Protein AF-A0A1C5F372-F1 (afdb_monomer_lite)

Radius of gyration: 30.91 Å; chains: 1; bounding box: 90×85×78 Å

Secondary structure (DSSP, 8-state):
----PPPPHHHHHTT------PPPP-----HHHHHTT--HHHHHHHHHHHTT--TTTT--EE---HHHHHHHTT-S-GGGHHHHHHHHHHTTSEEEEEEEETTEEEEEEEEPSSPPTT--S--SHHHHHHHTPPPTT--HHHHHHHHHHHHHHHHHHHHHHHHHHHHHHHHHHHHHHTTPPPPPPPP----SS---------------------PPP-TT--PPPTT--PPP-------------------PPPPPP---------PPPPPPPP-PPPPPPP-

Structure (mmCIF, N/CA/C/O backbone):
data_AF-A0A1C5F372-F1
#
_entry.id   AF-A0A1C5F372-F1
#
loop_
_atom_site.group_PDB
_atom_site.id
_atom_site.type_symbol
_atom_site.label_atom_id
_atom_site.label_alt_id
_atom_site.label_comp_id
_atom_site.label_asym_id
_atom_site.label_entity_id
_atom_site.label_seq_id
_atom_site.pdbx_PDB_ins_code
_atom_site.Cartn_x
_atom_site.Cartn_y
_atom_site.Cartn_z
_atom_site.occupancy
_atom_site.B_iso_or_equiv
_atom_site.auth_seq_id
_atom_site.auth_comp_id
_atom_site.auth_asym_id
_atom_site.auth_atom_id
_atom_site.pdbx_PDB_model_num
ATOM 1 N N . MET A 1 1 ? 56.845 -11.542 -22.141 1.00 54.66 1 MET A N 1
ATOM 2 C CA . MET A 1 1 ? 55.897 -10.973 -21.163 1.00 54.66 1 MET A CA 1
ATOM 3 C C . MET A 1 1 ? 54.701 -11.909 -21.104 1.00 54.66 1 MET A C 1
ATOM 5 O O . MET A 1 1 ? 53.972 -11.969 -22.082 1.00 54.66 1 MET A O 1
ATOM 9 N N . SER A 1 2 ? 54.578 -12.723 -20.049 1.00 54.12 2 SER A N 1
ATOM 10 C CA . SER A 1 2 ? 53.466 -13.677 -19.910 1.00 54.12 2 SER A CA 1
ATOM 11 C C . SER A 1 2 ? 52.203 -12.941 -19.494 1.00 54.12 2 SER A C 1
ATOM 13 O O . SER A 1 2 ? 52.125 -12.406 -18.392 1.00 54.12 2 SER A O 1
ATOM 15 N N . THR A 1 3 ? 51.220 -12.920 -20.382 1.00 60.75 3 THR A N 1
ATOM 16 C CA . THR A 1 3 ? 49.849 -12.530 -20.072 1.00 60.75 3 THR A CA 1
ATOM 17 C C . THR A 1 3 ? 49.226 -13.633 -19.222 1.00 60.75 3 THR A C 1
ATOM 19 O O . THR A 1 3 ? 48.943 -14.718 -19.727 1.00 60.75 3 THR A O 1
ATOM 22 N N . HIS A 1 4 ? 49.066 -13.375 -17.924 1.00 67.56 4 HIS A N 1
ATOM 23 C CA . HIS A 1 4 ? 48.273 -14.209 -17.025 1.00 67.56 4 HIS A CA 1
ATOM 24 C C . HIS A 1 4 ? 46.836 -14.211 -17.554 1.00 67.56 4 HIS A C 1
ATOM 26 O O . HIS A 1 4 ? 46.135 -13.203 -17.471 1.00 67.56 4 HIS A O 1
ATOM 32 N N . VAL A 1 5 ? 46.428 -15.315 -18.175 1.00 63.97 5 VAL A N 1
ATOM 33 C CA . VAL A 1 5 ? 45.023 -15.557 -18.505 1.00 63.97 5 VAL A CA 1
ATOM 34 C C . VAL A 1 5 ? 44.281 -15.631 -17.165 1.00 63.97 5 VAL A C 1
ATOM 36 O O . VAL A 1 5 ? 44.802 -16.271 -16.248 1.00 63.97 5 VAL A O 1
ATOM 39 N N . PRO A 1 6 ? 43.153 -14.925 -16.983 1.00 59.59 6 PRO A N 1
ATOM 40 C CA . PRO A 1 6 ? 42.402 -14.998 -15.739 1.00 59.59 6 PRO A CA 1
ATOM 41 C C . PRO A 1 6 ? 41.939 -16.436 -15.523 1.00 59.59 6 PRO A C 1
ATOM 43 O O . PRO A 1 6 ? 41.443 -17.065 -16.460 1.00 59.59 6 PRO A O 1
ATOM 46 N N . ASP A 1 7 ? 42.137 -16.934 -14.305 1.00 66.69 7 ASP A N 1
ATOM 47 C CA . ASP A 1 7 ? 41.670 -18.243 -13.870 1.00 66.69 7 ASP A CA 1
ATOM 48 C C . ASP A 1 7 ? 40.187 -18.423 -14.216 1.00 66.69 7 ASP A C 1
ATOM 50 O O . ASP A 1 7 ? 39.378 -17.502 -14.070 1.00 66.69 7 ASP A O 1
ATOM 54 N N . ASP A 1 8 ? 39.858 -19.613 -14.712 1.00 70.62 8 ASP A N 1
ATOM 55 C CA . ASP A 1 8 ? 38.502 -20.038 -15.037 1.00 70.62 8 ASP A CA 1
ATOM 56 C C . ASP A 1 8 ? 37.552 -19.679 -13.873 1.00 70.62 8 ASP A C 1
ATOM 58 O O . ASP A 1 8 ? 37.774 -20.132 -12.743 1.00 70.62 8 ASP A O 1
ATOM 62 N N . PRO A 1 9 ? 36.507 -18.858 -14.104 1.00 68.88 9 PRO A N 1
ATOM 63 C CA . PRO A 1 9 ? 35.620 -18.380 -13.045 1.00 68.88 9 PRO A CA 1
ATOM 64 C C . PRO A 1 9 ? 34.929 -19.523 -12.291 1.00 68.88 9 PRO A C 1
ATOM 66 O O . PRO A 1 9 ? 34.540 -19.348 -11.138 1.00 68.88 9 PRO A O 1
ATOM 69 N N . THR A 1 10 ? 34.835 -20.714 -12.890 1.00 68.94 10 THR A N 1
ATOM 70 C CA . THR A 1 10 ? 34.271 -21.895 -12.226 1.00 68.94 10 THR A CA 1
ATOM 71 C C . THR A 1 10 ? 35.159 -22.435 -11.097 1.00 68.94 10 THR A C 1
ATOM 73 O O . THR A 1 10 ? 34.649 -22.989 -10.125 1.00 68.94 10 THR A O 1
ATOM 76 N N . VAL A 1 11 ? 36.478 -22.212 -11.144 1.00 70.00 11 VAL A N 1
ATOM 77 C CA . VAL A 1 11 ? 37.415 -22.621 -10.080 1.00 70.00 11 VAL A CA 1
ATOM 78 C C . VAL A 1 11 ? 37.234 -21.760 -8.822 1.00 70.00 11 VAL A C 1
ATOM 80 O O . VAL A 1 11 ? 37.332 -22.259 -7.698 1.00 70.00 11 VAL A O 1
ATOM 83 N N . LEU A 1 12 ? 36.890 -20.479 -8.990 1.00 63.84 12 LEU A N 1
ATOM 84 C CA . LEU A 1 12 ? 36.577 -19.566 -7.885 1.00 63.84 12 LEU A CA 1
ATOM 85 C C . LEU A 1 12 ? 35.290 -19.968 -7.150 1.00 63.84 12 LEU A C 1
ATOM 87 O O . LEU A 1 12 ? 35.255 -19.922 -5.918 1.00 63.84 12 LEU A O 1
ATOM 91 N N . ASP A 1 13 ? 34.278 -20.445 -7.877 1.00 67.44 13 ASP A N 1
ATOM 92 C CA . ASP A 1 13 ? 32.999 -20.872 -7.295 1.00 67.44 13 ASP A CA 1
ATOM 93 C C . ASP A 1 13 ? 33.138 -22.104 -6.387 1.00 67.44 13 ASP A C 1
ATOM 95 O O . ASP A 1 13 ? 32.447 -22.212 -5.373 1.00 67.44 13 ASP A O 1
ATOM 99 N N . HIS A 1 14 ? 34.084 -23.003 -6.675 1.00 65.19 14 HIS A N 1
ATOM 100 C CA . HIS A 1 14 ? 34.384 -24.152 -5.812 1.00 65.19 14 HIS A CA 1
ATOM 101 C C . HIS A 1 14 ? 35.086 -23.773 -4.500 1.00 65.19 14 HIS A C 1
ATOM 103 O O . HIS A 1 14 ? 35.102 -24.573 -3.563 1.00 65.19 14 HIS A O 1
ATOM 109 N N . THR A 1 15 ? 35.633 -22.558 -4.417 1.00 66.38 15 THR A N 1
ATOM 110 C CA . THR A 1 15 ? 36.382 -22.059 -3.252 1.00 66.38 15 THR A CA 1
ATOM 111 C C . THR A 1 15 ? 35.556 -21.093 -2.389 1.00 66.38 15 THR A C 1
ATOM 113 O O . THR A 1 15 ? 35.986 -20.694 -1.306 1.00 66.38 15 THR A O 1
ATOM 116 N N . LEU A 1 16 ? 34.356 -20.710 -2.838 1.00 70.12 16 LEU A N 1
ATOM 117 C CA . LEU A 1 16 ? 33.465 -19.813 -2.106 1.00 70.12 16 LEU A CA 1
ATOM 118 C C . LEU A 1 16 ? 32.720 -20.564 -0.992 1.00 70.12 16 LEU A C 1
ATOM 120 O O . LEU A 1 16 ? 31.655 -21.148 -1.190 1.00 70.12 16 LEU A O 1
ATOM 124 N N . GLU A 1 17 ? 33.255 -20.496 0.227 1.00 70.94 17 GLU A N 1
ATOM 125 C CA . GLU A 1 17 ? 32.527 -20.897 1.433 1.00 70.94 17 GLU A CA 1
ATOM 126 C C . GLU A 1 17 ? 31.377 -19.914 1.718 1.00 70.94 17 GLU A C 1
ATOM 128 O O . GLU A 1 17 ? 31.546 -18.854 2.327 1.00 70.94 17 GLU A O 1
ATOM 133 N N . ILE A 1 18 ? 30.163 -20.265 1.288 1.00 77.50 18 ILE A N 1
ATOM 134 C CA . ILE A 1 18 ? 28.954 -19.495 1.601 1.00 77.50 18 ILE A CA 1
ATOM 135 C C . ILE A 1 18 ? 28.563 -19.766 3.058 1.00 77.50 18 ILE A C 1
ATOM 137 O O . ILE A 1 18 ? 27.873 -20.736 3.380 1.00 77.50 18 ILE A O 1
ATOM 141 N N . SER A 1 19 ? 28.980 -18.882 3.961 1.00 71.56 19 SER A N 1
ATOM 142 C CA . SER A 1 19 ? 28.501 -18.909 5.342 1.00 71.56 19 SER A CA 1
ATOM 143 C C . SER A 1 19 ? 27.068 -18.370 5.419 1.00 71.56 19 SER A C 1
ATOM 145 O O . SER A 1 19 ? 26.763 -17.240 5.035 1.00 71.56 19 SER A O 1
ATOM 147 N N . LEU A 1 20 ? 26.146 -19.194 5.925 1.00 71.38 20 LEU A N 1
ATOM 148 C CA . LEU A 1 20 ? 24.782 -18.750 6.191 1.00 71.38 20 LEU A CA 1
ATOM 149 C C . LEU A 1 20 ? 24.798 -17.763 7.364 1.00 71.38 20 LEU A C 1
ATOM 151 O O . LEU A 1 20 ? 25.033 -18.139 8.512 1.00 71.38 20 LEU A O 1
ATOM 155 N N . GLY A 1 21 ? 24.526 -16.492 7.071 1.00 84.31 21 GLY A N 1
ATOM 156 C CA . GLY A 1 21 ? 24.349 -15.460 8.088 1.00 84.31 21 GLY A CA 1
ATOM 157 C C . GLY A 1 21 ? 23.170 -15.736 9.034 1.00 84.31 21 GLY A C 1
ATOM 158 O O . GLY A 1 21 ? 22.386 -16.675 8.865 1.00 84.31 21 GLY A O 1
ATOM 159 N N . ARG A 1 22 ? 23.009 -14.874 10.047 1.00 85.25 22 ARG A N 1
ATOM 160 C CA . ARG A 1 22 ? 21.864 -14.936 10.972 1.00 85.25 22 ARG A CA 1
ATOM 161 C C . ARG A 1 22 ? 20.558 -14.781 10.188 1.00 85.25 22 ARG A C 1
ATOM 163 O O . ARG A 1 22 ? 20.396 -13.812 9.452 1.00 85.25 22 ARG A O 1
ATOM 170 N N . ARG A 1 23 ? 19.611 -15.702 10.384 1.00 78.44 23 ARG A N 1
ATOM 171 C CA . ARG A 1 23 ? 18.277 -15.631 9.770 1.00 78.44 23 ARG A CA 1
ATOM 172 C C . ARG A 1 23 ? 17.289 -14.973 10.727 1.00 78.44 23 ARG A C 1
ATOM 174 O O . ARG A 1 23 ? 17.135 -15.418 11.862 1.00 78.44 23 ARG A O 1
ATOM 181 N N . ALA A 1 24 ? 16.628 -13.917 10.266 1.00 80.88 24 ALA A N 1
ATOM 182 C CA . ALA A 1 24 ? 15.481 -13.351 10.961 1.00 80.88 24 ALA A CA 1
ATOM 183 C C . ALA A 1 24 ? 14.230 -14.209 10.689 1.00 80.88 24 ALA A C 1
ATOM 185 O O . ALA A 1 24 ? 14.143 -14.837 9.629 1.00 80.88 24 ALA A O 1
ATOM 186 N N . PRO A 1 25 ? 13.247 -14.227 11.605 1.00 86.38 25 PRO A N 1
ATOM 187 C CA . PRO A 1 25 ? 11.895 -14.644 11.258 1.00 86.38 25 PRO A CA 1
ATOM 188 C C . PRO A 1 25 ? 11.427 -13.856 10.030 1.00 86.38 25 PRO A C 1
ATOM 190 O O . PRO A 1 25 ? 11.628 -12.642 9.968 1.00 86.38 25 PRO A O 1
ATOM 193 N N . PHE A 1 26 ? 10.836 -14.539 9.053 1.00 88.06 26 PHE A N 1
ATOM 194 C CA . PHE A 1 26 ? 10.333 -13.899 7.842 1.00 88.06 26 PHE A CA 1
ATOM 195 C C . PHE A 1 26 ? 8.809 -13.806 7.881 1.00 88.06 26 PHE A C 1
ATOM 197 O O . PHE A 1 26 ? 8.126 -14.599 8.528 1.00 88.06 26 PHE A O 1
ATOM 204 N N . THR A 1 27 ? 8.281 -12.829 7.159 1.00 91.00 27 THR A N 1
ATOM 205 C CA . THR A 1 27 ? 6.850 -12.652 6.930 1.00 91.00 27 THR A CA 1
ATOM 206 C C . THR A 1 27 ? 6.650 -12.590 5.428 1.00 91.00 27 THR A C 1
ATOM 208 O O . THR A 1 27 ? 7.373 -11.864 4.749 1.00 91.00 27 THR A O 1
ATOM 211 N N . GLN A 1 28 ? 5.698 -13.359 4.907 1.00 92.88 28 GLN A N 1
ATOM 212 C CA . GLN A 1 28 ? 5.326 -13.272 3.499 1.00 92.88 28 GLN A CA 1
ATOM 213 C C . GLN A 1 28 ? 4.508 -12.000 3.272 1.00 92.88 28 GLN A C 1
ATOM 215 O O . GLN A 1 28 ? 3.574 -11.709 4.018 1.00 92.88 28 GLN A O 1
ATOM 220 N N . VAL A 1 29 ? 4.891 -11.228 2.259 1.00 95.44 29 VAL A N 1
ATOM 221 C CA . VAL A 1 29 ? 4.290 -9.939 1.911 1.00 95.44 29 VAL A CA 1
ATOM 222 C C . VAL A 1 29 ? 4.052 -9.954 0.405 1.00 95.44 29 VAL A C 1
ATOM 224 O O . VAL A 1 29 ? 4.928 -10.375 -0.344 1.00 95.44 29 VAL A O 1
ATOM 227 N N . GLY A 1 30 ? 2.873 -9.526 -0.047 1.00 95.19 30 GLY A N 1
ATOM 228 C CA . GLY A 1 30 ? 2.584 -9.446 -1.477 1.00 95.19 30 GLY A CA 1
ATOM 229 C C . GLY A 1 30 ? 3.363 -8.315 -2.154 1.00 95.19 30 GLY A C 1
ATOM 230 O O . GLY A 1 30 ? 3.130 -7.144 -1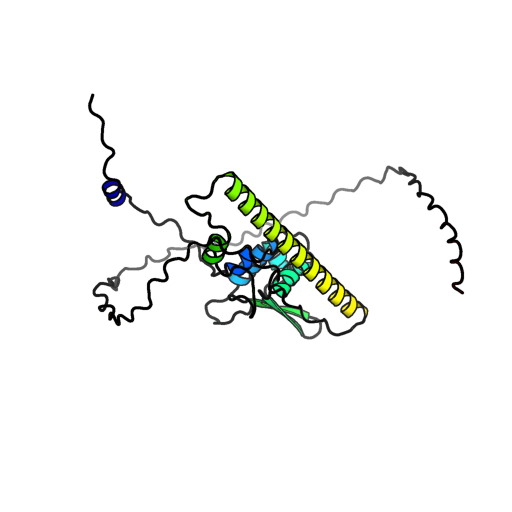.845 1.00 95.19 30 GLY A O 1
ATOM 231 N N . ASP A 1 31 ? 4.227 -8.652 -3.119 1.00 97.31 31 ASP A N 1
ATOM 232 C CA . ASP A 1 31 ? 4.977 -7.690 -3.950 1.00 97.31 31 ASP A CA 1
ATOM 233 C C . ASP A 1 31 ? 4.062 -6.626 -4.570 1.00 97.31 31 ASP A C 1
ATOM 235 O O . ASP A 1 31 ? 4.403 -5.448 -4.632 1.00 97.31 31 ASP A O 1
ATOM 239 N N . TRP A 1 32 ? 2.854 -7.015 -4.980 1.00 97.69 32 TRP A N 1
ATOM 240 C CA . TRP A 1 32 ? 1.879 -6.109 -5.585 1.00 97.69 32 TRP A CA 1
ATOM 241 C C . TRP A 1 32 ? 1.552 -4.887 -4.706 1.00 97.69 32 TRP A C 1
ATOM 243 O O . TRP A 1 32 ? 1.312 -3.801 -5.231 1.00 97.69 32 TRP A O 1
ATOM 253 N N . VAL A 1 33 ? 1.596 -5.010 -3.371 1.00 97.81 33 VAL A N 1
ATOM 254 C CA . VAL A 1 33 ? 1.376 -3.870 -2.464 1.00 97.81 33 VAL A CA 1
ATOM 255 C C . VAL A 1 33 ? 2.549 -2.897 -2.527 1.00 97.81 33 VAL A C 1
ATOM 257 O O . VAL A 1 33 ? 2.333 -1.683 -2.580 1.00 97.81 33 VAL A O 1
ATOM 260 N N . LEU A 1 34 ? 3.784 -3.407 -2.585 1.00 97.12 34 LEU A N 1
ATOM 261 C CA . LEU A 1 34 ? 4.985 -2.591 -2.778 1.00 97.12 34 LEU A CA 1
ATOM 262 C C . LEU A 1 34 ? 4.909 -1.783 -4.084 1.00 97.12 34 LEU A C 1
ATOM 264 O O . LEU A 1 34 ? 5.292 -0.611 -4.098 1.00 97.12 34 LEU A O 1
ATOM 268 N N . LEU A 1 35 ? 4.378 -2.399 -5.142 1.00 96.62 35 LEU A N 1
ATOM 269 C CA . LEU A 1 35 ? 4.327 -1.849 -6.499 1.00 96.62 35 LEU A CA 1
ATOM 270 C C . LEU A 1 35 ? 3.042 -1.059 -6.816 1.00 96.62 35 LEU A C 1
ATOM 272 O O . LEU A 1 35 ? 2.942 -0.426 -7.863 1.00 96.62 35 LEU A O 1
ATOM 276 N N . SER A 1 36 ? 2.070 -1.042 -5.901 1.00 96.44 36 SER A N 1
ATOM 277 C CA . SER A 1 36 ? 0.747 -0.418 -6.082 1.00 96.44 36 SER A CA 1
ATOM 278 C C . SER A 1 36 ? 0.737 1.109 -6.210 1.00 96.44 36 SER A C 1
ATOM 280 O O . SER A 1 36 ? -0.299 1.692 -6.530 1.00 96.44 36 SER A O 1
ATOM 282 N N . GLY A 1 37 ? 1.855 1.771 -5.904 1.00 96.12 37 GLY A N 1
ATOM 283 C CA . GLY A 1 37 ? 1.921 3.227 -5.777 1.00 96.12 37 GLY A CA 1
ATOM 284 C C . GLY A 1 37 ? 1.463 3.764 -4.414 1.00 96.12 37 GLY A C 1
ATOM 285 O O . GLY A 1 37 ? 1.392 4.978 -4.248 1.00 96.12 37 GLY A O 1
ATOM 286 N N . ALA A 1 38 ? 1.176 2.899 -3.435 1.00 97.75 38 ALA A N 1
ATOM 287 C CA . ALA A 1 38 ? 0.861 3.317 -2.071 1.00 97.75 38 ALA A CA 1
ATOM 288 C C . ALA A 1 38 ? 2.029 4.052 -1.379 1.00 97.75 38 ALA A C 1
ATOM 290 O O . ALA A 1 38 ? 3.212 3.830 -1.675 1.00 97.75 38 ALA A O 1
ATOM 291 N N . ASP A 1 39 ? 1.702 4.897 -0.400 1.00 98.06 39 ASP A N 1
ATOM 292 C CA . ASP A 1 39 ? 2.691 5.656 0.368 1.00 98.06 39 ASP A CA 1
ATOM 293 C C . ASP A 1 39 ? 3.647 4.701 1.098 1.00 98.06 39 ASP A C 1
ATOM 295 O O . ASP A 1 39 ? 3.304 3.558 1.416 1.00 98.06 39 ASP A O 1
ATOM 299 N N . SER A 1 40 ? 4.867 5.161 1.385 1.00 97.88 40 SER A N 1
ATOM 300 C CA . SER A 1 40 ? 5.854 4.371 2.139 1.00 97.88 40 SER A CA 1
ATOM 301 C C . SER A 1 40 ? 5.291 3.886 3.475 1.00 97.88 40 SER A C 1
ATOM 303 O O . SER A 1 40 ? 5.399 2.710 3.802 1.00 97.88 40 SER A O 1
ATOM 305 N N . ASP A 1 41 ? 4.614 4.766 4.210 1.00 98.38 41 ASP A N 1
ATOM 306 C CA . ASP A 1 41 ? 4.050 4.444 5.522 1.00 98.38 41 ASP A CA 1
ATOM 307 C C . ASP A 1 41 ? 2.876 3.461 5.426 1.00 98.38 41 ASP A C 1
ATOM 309 O O . ASP A 1 41 ? 2.696 2.635 6.319 1.00 98.38 41 ASP A O 1
ATOM 313 N N . ALA A 1 42 ? 2.095 3.499 4.340 1.00 98.44 42 ALA A N 1
ATOM 314 C CA . ALA A 1 42 ? 1.044 2.513 4.098 1.00 98.44 42 ALA A CA 1
ATOM 315 C C . ALA A 1 42 ? 1.631 1.131 3.783 1.00 98.44 42 ALA A C 1
ATOM 317 O O . ALA A 1 42 ? 1.149 0.130 4.310 1.00 98.44 42 ALA A O 1
ATOM 318 N N . ARG A 1 43 ? 2.718 1.066 3.007 1.00 98.25 43 ARG A N 1
ATOM 319 C CA . ARG A 1 43 ? 3.458 -0.182 2.754 1.00 98.25 43 ARG A CA 1
ATOM 320 C C . ARG A 1 43 ? 4.063 -0.751 4.039 1.00 98.25 43 ARG A C 1
ATOM 322 O O . ARG A 1 43 ? 3.886 -1.933 4.328 1.00 98.25 43 ARG A O 1
ATOM 329 N N . THR A 1 44 ? 4.685 0.094 4.862 1.00 98.12 44 THR A N 1
ATOM 330 C CA . THR A 1 44 ? 5.185 -0.293 6.191 1.00 98.12 44 THR A CA 1
ATOM 331 C C . THR A 1 44 ? 4.054 -0.782 7.092 1.00 98.12 44 THR A C 1
ATOM 333 O O . THR A 1 44 ? 4.215 -1.769 7.806 1.00 98.12 44 THR A O 1
ATOM 336 N N . LEU A 1 45 ? 2.883 -0.140 7.041 1.00 98.44 45 LEU A N 1
ATOM 337 C CA . LEU A 1 45 ? 1.709 -0.574 7.791 1.00 98.44 45 LEU A CA 1
ATOM 338 C C . LEU A 1 45 ? 1.214 -1.951 7.334 1.00 98.44 45 LEU A C 1
ATOM 340 O O . LEU A 1 45 ? 0.896 -2.783 8.179 1.00 98.44 45 LEU A O 1
ATOM 344 N N . TYR A 1 46 ? 1.167 -2.213 6.027 1.00 98.50 46 TYR A N 1
ATOM 345 C CA . TYR A 1 46 ? 0.801 -3.526 5.493 1.00 98.50 46 TYR A CA 1
ATOM 346 C C . TYR A 1 46 ? 1.771 -4.617 5.954 1.00 98.50 46 TYR A C 1
ATOM 348 O O . TYR A 1 46 ? 1.336 -5.674 6.414 1.00 98.50 46 TYR A O 1
ATOM 356 N N . TRP A 1 47 ? 3.078 -4.342 5.927 1.00 97.94 47 TRP A N 1
ATOM 357 C CA . TRP A 1 47 ? 4.072 -5.264 6.475 1.00 97.94 47 TRP A CA 1
ATOM 358 C C . TRP A 1 47 ? 3.872 -5.481 7.980 1.00 97.94 47 TRP A C 1
ATOM 360 O O . TRP A 1 47 ? 3.852 -6.621 8.439 1.00 97.94 47 TRP A O 1
ATOM 370 N N . ALA A 1 48 ? 3.627 -4.412 8.744 1.00 97.62 48 ALA A N 1
ATOM 371 C CA . ALA A 1 48 ? 3.341 -4.511 10.170 1.00 97.62 48 ALA A CA 1
ATOM 372 C C . ALA A 1 48 ? 2.109 -5.382 10.449 1.00 97.62 48 ALA A C 1
ATOM 374 O O . ALA A 1 48 ? 2.154 -6.215 11.348 1.00 97.62 48 ALA A O 1
ATOM 375 N N . LEU A 1 49 ? 1.025 -5.230 9.682 1.00 98.00 49 LEU A N 1
ATOM 376 C CA . LEU A 1 49 ? -0.168 -6.075 9.796 1.00 98.00 49 LEU A CA 1
ATOM 377 C C . LEU A 1 49 ? 0.138 -7.532 9.434 1.00 98.00 49 LEU A C 1
ATOM 379 O O . LEU A 1 49 ? -0.253 -8.430 10.174 1.00 98.00 49 LEU A O 1
ATOM 383 N N . SER A 1 50 ? 0.902 -7.757 8.364 1.00 97.44 50 SER A N 1
ATOM 384 C CA . SER A 1 50 ? 1.322 -9.095 7.929 1.00 97.44 50 SER A CA 1
ATOM 385 C C . SER A 1 50 ? 2.169 -9.795 8.997 1.00 97.44 50 SER A C 1
ATOM 387 O O . SER A 1 50 ? 2.013 -10.987 9.232 1.00 97.44 50 SER A O 1
ATOM 389 N N . ALA A 1 51 ? 3.015 -9.053 9.717 1.00 95.94 51 ALA A N 1
ATOM 390 C CA . ALA A 1 51 ? 3.824 -9.589 10.812 1.00 95.94 51 ALA A CA 1
ATOM 391 C C . ALA A 1 51 ? 2.994 -9.992 12.048 1.00 95.94 51 ALA A C 1
ATOM 393 O O . ALA A 1 51 ? 3.491 -10.715 12.907 1.00 95.94 51 ALA A O 1
ATOM 394 N N . HIS A 1 52 ? 1.741 -9.530 12.153 1.00 96.12 52 HIS A N 1
ATOM 395 C CA . HIS A 1 52 ? 0.800 -9.962 13.192 1.00 96.12 52 HIS A CA 1
ATOM 396 C C . HIS A 1 52 ? -0.042 -11.174 12.770 1.00 96.12 52 HIS A C 1
ATOM 398 O O . HIS A 1 52 ? -0.823 -11.660 13.591 1.00 96.12 52 HIS A O 1
ATOM 404 N N . LEU A 1 53 ? 0.081 -11.654 11.526 1.00 95.81 53 LEU A N 1
ATOM 405 C CA . LEU A 1 53 ? -0.617 -12.858 11.086 1.00 95.81 53 LEU A CA 1
ATOM 406 C C . LEU A 1 53 ? -0.122 -14.053 11.894 1.00 95.81 53 LEU A C 1
ATOM 408 O O . LEU A 1 53 ? 1.078 -14.317 11.996 1.00 95.81 53 LEU A O 1
ATOM 412 N N . ASN A 1 54 ? -1.067 -14.764 12.500 1.00 89.31 54 ASN A N 1
ATOM 413 C CA . ASN A 1 54 ? -0.743 -15.921 13.305 1.00 89.31 54 ASN A CA 1
ATOM 414 C C . ASN A 1 54 ? -0.671 -17.161 12.412 1.00 89.31 54 ASN A C 1
ATOM 416 O O . ASN A 1 54 ? -1.704 -17.692 12.012 1.00 89.31 54 ASN A O 1
ATOM 420 N N . ALA A 1 55 ? 0.544 -17.656 12.175 1.00 84.19 55 ALA A N 1
ATOM 421 C CA . ALA A 1 55 ? 0.779 -18.856 11.376 1.00 84.19 55 ALA A CA 1
ATOM 422 C C . ALA A 1 55 ? 0.036 -20.104 11.896 1.00 84.19 55 ALA A C 1
ATOM 424 O O . ALA A 1 55 ? -0.182 -21.030 11.125 1.00 84.19 55 ALA A O 1
ATOM 425 N N . SER A 1 56 ? -0.366 -20.148 13.176 1.00 87.94 56 SER A N 1
ATOM 426 C CA . SER A 1 56 ? -1.117 -21.286 13.724 1.00 87.94 56 SER A CA 1
ATOM 427 C C . SER A 1 56 ? -2.633 -21.205 13.545 1.00 87.94 56 SER A C 1
ATOM 429 O O . SER A 1 56 ? -3.305 -22.211 13.758 1.00 87.94 56 SER A O 1
ATOM 431 N N . ARG A 1 57 ? -3.188 -20.032 13.210 1.00 86.88 57 ARG A N 1
ATOM 432 C CA . ARG A 1 57 ? -4.645 -19.819 13.171 1.00 86.88 57 ARG A CA 1
ATOM 433 C C . ARG A 1 57 ? -5.265 -20.029 11.788 1.00 86.88 57 ARG A C 1
ATOM 435 O O . ARG A 1 57 ? -6.482 -20.116 11.703 1.00 86.88 57 ARG A O 1
ATOM 442 N N . ASP A 1 58 ? -4.441 -20.129 10.747 1.00 90.94 58 ASP A N 1
ATOM 443 C CA . ASP A 1 58 ? -4.869 -20.281 9.347 1.00 90.94 58 ASP A CA 1
ATOM 444 C C . ASP A 1 58 ? -5.933 -19.252 8.909 1.00 90.94 58 ASP A C 1
ATOM 446 O O . ASP A 1 58 ? -6.796 -19.511 8.075 1.00 90.94 58 ASP A O 1
ATOM 450 N N . ASP A 1 59 ? -5.893 -18.055 9.502 1.00 94.75 59 ASP A N 1
ATOM 451 C CA . ASP A 1 59 ? -6.735 -16.934 9.114 1.00 94.75 59 ASP A CA 1
ATOM 452 C C . ASP A 1 59 ? -5.900 -15.690 8.809 1.00 94.75 59 ASP A C 1
ATOM 454 O O . ASP A 1 59 ? -4.763 -15.516 9.254 1.00 94.75 59 ASP A O 1
ATOM 458 N N . ASN A 1 60 ? -6.503 -14.799 8.026 1.00 96.12 60 ASN A N 1
ATOM 459 C CA . ASN A 1 60 ? -5.888 -13.543 7.611 1.00 96.12 60 ASN A CA 1
ATOM 460 C C . ASN A 1 60 ? -6.333 -12.350 8.469 1.00 96.12 60 ASN A C 1
ATOM 462 O O . ASN A 1 60 ? -6.161 -11.195 8.081 1.00 96.12 60 ASN A O 1
ATOM 466 N N . GLU A 1 61 ? -6.953 -12.607 9.621 1.00 96.75 61 GLU A N 1
ATOM 467 C CA . GLU A 1 61 ? -7.502 -11.563 10.480 1.00 96.75 61 GLU A CA 1
ATOM 468 C C . GLU A 1 61 ? -6.456 -11.084 11.494 1.00 96.75 61 GLU A C 1
ATOM 470 O O . GLU A 1 61 ? -5.753 -11.882 12.095 1.00 96.75 61 GLU A O 1
ATOM 475 N N . V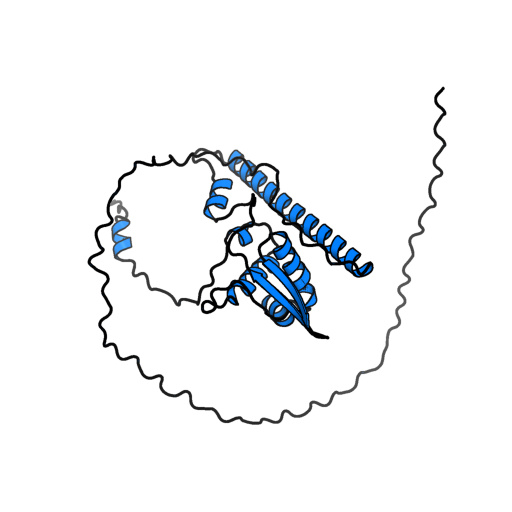AL A 1 62 ? -6.365 -9.787 11.767 1.00 97.31 62 VAL A N 1
ATOM 476 C CA . VAL A 1 62 ? -5.521 -9.227 12.836 1.00 97.31 62 VAL A CA 1
ATOM 477 C C . VAL A 1 62 ? -6.233 -8.060 13.520 1.00 97.31 62 VAL A C 1
ATOM 479 O O . VAL A 1 62 ? -7.059 -7.376 12.920 1.00 97.31 62 VAL A O 1
ATOM 482 N N . TRP A 1 63 ? -5.928 -7.788 14.790 1.00 96.81 63 TRP A N 1
ATOM 483 C CA . TRP A 1 63 ? -6.532 -6.673 15.548 1.00 96.81 63 TRP A CA 1
ATOM 484 C C . TRP A 1 63 ? -5.535 -5.864 16.397 1.00 96.81 63 TRP A C 1
ATOM 486 O O . TRP A 1 63 ? -5.813 -5.563 17.565 1.00 96.81 63 TRP A O 1
ATOM 496 N N . PRO A 1 64 ? -4.363 -5.462 15.870 1.00 96.81 64 PRO A N 1
ATOM 497 C CA . PRO A 1 64 ? -3.501 -4.540 16.595 1.00 96.81 64 PRO A CA 1
ATOM 498 C C . PRO A 1 64 ? -4.223 -3.207 16.853 1.00 96.81 64 PRO A C 1
ATOM 500 O O . PRO A 1 64 ? -4.902 -2.647 15.988 1.00 96.81 64 PRO A O 1
ATOM 503 N N . GLY A 1 65 ? -4.068 -2.672 18.065 1.00 95.81 65 GLY A N 1
ATOM 504 C CA . GLY A 1 65 ? -4.623 -1.366 18.421 1.00 95.81 65 GLY A CA 1
ATOM 505 C C . GLY A 1 65 ? -3.964 -0.227 17.633 1.00 95.81 65 GLY A C 1
ATOM 506 O O . GLY A 1 65 ? -2.774 -0.287 17.323 1.00 95.81 65 GLY A O 1
ATOM 507 N N . LEU A 1 66 ? -4.707 0.856 17.369 1.00 96.69 66 LEU A N 1
ATOM 508 C CA . LEU A 1 66 ? -4.194 2.021 16.624 1.00 96.69 66 LEU A CA 1
ATOM 509 C C . LEU A 1 66 ? -2.939 2.635 17.261 1.00 96.69 66 LEU A C 1
ATOM 511 O O . LEU A 1 66 ? -2.048 3.081 16.547 1.00 96.69 66 LEU A O 1
ATOM 515 N N . LEU A 1 67 ? -2.838 2.620 18.594 1.00 97.06 67 LEU A N 1
ATOM 516 C CA . LEU A 1 67 ? -1.649 3.094 19.306 1.00 97.06 67 LEU A CA 1
ATOM 517 C C . LEU A 1 67 ? -0.410 2.237 19.005 1.00 97.06 67 LEU A C 1
ATOM 519 O O . LEU A 1 67 ? 0.682 2.777 18.851 1.00 97.06 67 LEU A O 1
ATOM 523 N N . THR A 1 68 ? -0.572 0.916 18.907 1.00 97.88 68 THR A N 1
ATOM 524 C CA . THR A 1 68 ? 0.514 -0.003 18.539 1.00 97.88 68 THR A CA 1
ATOM 525 C C . THR A 1 68 ? 0.962 0.255 17.107 1.00 97.88 68 THR A C 1
ATOM 527 O O . THR A 1 68 ? 2.153 0.432 16.868 1.00 97.88 68 THR A O 1
ATOM 530 N N . LEU A 1 69 ? 0.012 0.370 16.177 1.00 98.19 69 LEU A N 1
ATOM 531 C CA . LEU A 1 69 ? 0.305 0.673 14.775 1.00 98.19 69 LEU A CA 1
ATOM 532 C C . LEU A 1 69 ? 1.018 2.024 14.619 1.00 98.19 69 LEU A C 1
ATOM 534 O O . LEU A 1 69 ? 2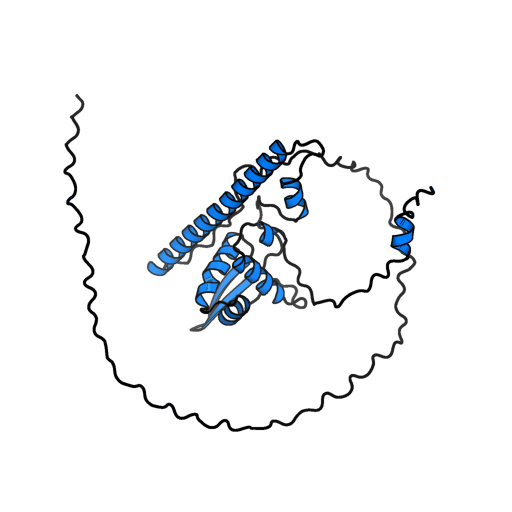.006 2.122 13.901 1.00 98.19 69 LEU A O 1
ATOM 538 N N . ALA A 1 70 ? 0.579 3.050 15.350 1.00 98.31 70 ALA A N 1
ATOM 539 C CA . ALA A 1 70 ? 1.215 4.364 15.335 1.00 98.31 70 ALA A CA 1
ATOM 540 C C . ALA A 1 70 ? 2.666 4.317 15.825 1.00 98.31 70 ALA A C 1
ATOM 542 O O . ALA A 1 70 ? 3.526 4.959 15.231 1.00 98.31 70 ALA A O 1
ATOM 543 N N . ARG A 1 71 ? 2.947 3.532 16.874 1.00 98.31 71 ARG A N 1
ATOM 544 C CA . ARG A 1 71 ? 4.309 3.337 17.392 1.00 98.31 71 ARG A CA 1
ATOM 545 C C . ARG A 1 71 ? 5.209 2.625 16.389 1.00 98.31 71 ARG A C 1
ATOM 547 O O . ARG A 1 71 ? 6.344 3.051 16.228 1.00 98.31 71 ARG A O 1
ATOM 554 N N . ILE A 1 72 ? 4.703 1.593 15.709 1.00 97.62 72 ILE A N 1
ATOM 555 C CA . ILE A 1 72 ? 5.453 0.883 14.659 1.00 97.62 72 ILE A CA 1
ATOM 556 C C . ILE A 1 72 ? 5.812 1.840 13.515 1.00 97.62 72 ILE A C 1
ATOM 558 O O . ILE A 1 72 ? 6.938 1.822 13.034 1.00 97.62 72 ILE A O 1
ATOM 562 N N . LEU A 1 73 ? 4.884 2.721 13.133 1.00 97.62 73 LEU A N 1
ATOM 563 C CA . LEU A 1 73 ? 5.100 3.728 12.090 1.00 97.62 73 LEU A CA 1
ATOM 564 C C . LEU A 1 73 ? 5.878 4.972 12.559 1.00 97.62 73 LEU A C 1
ATOM 566 O O . LEU A 1 73 ? 6.084 5.888 11.770 1.00 97.62 73 LEU A O 1
ATOM 570 N N . GLY A 1 74 ? 6.254 5.075 13.838 1.00 98.00 74 GLY A N 1
ATOM 571 C CA . GLY A 1 74 ? 6.907 6.278 14.373 1.00 98.00 74 GLY A CA 1
ATOM 572 C C . GLY A 1 74 ? 6.022 7.536 14.382 1.00 98.00 74 GLY A C 1
ATOM 573 O O . GLY A 1 74 ? 6.524 8.659 14.435 1.00 98.00 74 GLY A O 1
ATOM 574 N N . LEU A 1 75 ? 4.695 7.386 14.342 1.00 98.00 75 LEU A N 1
ATOM 575 C CA . LEU A 1 75 ? 3.748 8.500 14.329 1.00 98.00 75 LEU A CA 1
ATOM 576 C C . LEU A 1 75 ? 3.443 8.986 15.750 1.00 98.00 75 LEU A C 1
ATOM 578 O O . LEU A 1 75 ? 3.125 8.206 16.646 1.00 98.00 75 LEU A O 1
ATOM 582 N N . LYS A 1 76 ? 3.437 10.312 15.942 1.00 97.94 76 LYS A N 1
ATOM 583 C CA . LYS A 1 76 ? 3.111 10.938 17.240 1.00 97.94 76 LYS A CA 1
ATOM 584 C C . LYS A 1 76 ? 1.656 10.722 17.674 1.00 97.94 76 LYS A C 1
ATOM 586 O O . LYS A 1 76 ? 1.373 10.687 18.866 1.00 97.94 76 LYS A O 1
ATOM 591 N N . LYS A 1 77 ? 0.735 10.644 16.710 1.00 98.12 77 LYS A N 1
ATOM 592 C CA . LYS A 1 77 ? -0.717 10.617 16.930 1.00 98.12 77 LYS A CA 1
ATOM 593 C C . LYS A 1 77 ? -1.324 9.354 16.314 1.00 98.12 77 LYS A C 1
ATOM 595 O O . LYS A 1 77 ? -1.089 9.122 15.124 1.00 98.12 77 LYS A O 1
ATOM 600 N N . PRO A 1 78 ? -2.108 8.556 17.061 1.00 97.75 78 PRO A N 1
ATOM 601 C CA . PRO A 1 78 ? -2.716 7.338 16.529 1.00 97.75 78 PRO A CA 1
ATOM 602 C C . PRO A 1 78 ? -3.763 7.600 15.444 1.00 97.75 78 PRO A C 1
ATOM 604 O O . PRO A 1 78 ? -3.980 6.755 14.578 1.00 97.75 78 PRO A O 1
ATOM 607 N N . GLU A 1 79 ? -4.367 8.785 15.421 1.00 97.12 79 GLU A N 1
ATOM 608 C CA . GLU A 1 79 ? -5.353 9.176 14.413 1.00 97.12 79 GLU A CA 1
ATOM 609 C C . GLU A 1 79 ? -4.742 9.201 13.005 1.00 97.12 79 GLU A C 1
ATOM 611 O O . GLU A 1 79 ? -5.423 8.859 12.033 1.00 97.12 79 GLU A O 1
ATOM 616 N N . ASN A 1 80 ? -3.444 9.513 12.904 1.00 97.94 80 ASN A N 1
ATOM 617 C CA . ASN A 1 80 ? -2.708 9.577 11.642 1.00 97.94 80 ASN A CA 1
ATOM 618 C C . ASN A 1 80 ? -2.552 8.209 10.967 1.00 97.94 80 ASN A C 1
ATOM 620 O O . ASN A 1 80 ? -2.269 8.168 9.776 1.00 97.94 80 ASN A O 1
ATOM 624 N N . VAL A 1 81 ? -2.771 7.098 11.676 1.00 98.19 81 VAL A N 1
ATOM 625 C CA . VAL A 1 81 ? -2.772 5.755 11.073 1.00 98.19 81 VAL A CA 1
ATOM 626 C C . VAL A 1 81 ? -3.970 5.587 10.127 1.00 98.19 81 VAL A C 1
ATOM 628 O O . VAL A 1 81 ? -3.888 4.878 9.127 1.00 98.19 81 VAL A O 1
ATOM 631 N N . SER A 1 82 ? -5.079 6.287 10.390 1.00 97.25 82 SER A N 1
ATOM 632 C CA . SER A 1 82 ? -6.344 6.112 9.661 1.00 97.25 82 SER A CA 1
ATOM 633 C C . SER A 1 82 ? -6.240 6.413 8.164 1.00 97.25 82 SER A C 1
ATOM 635 O O . SER A 1 82 ? -6.932 5.772 7.378 1.00 97.25 82 SER A O 1
ATOM 637 N N . LYS A 1 83 ? -5.391 7.370 7.758 1.00 97.94 83 LYS A N 1
ATOM 638 C CA . LYS A 1 83 ? -5.191 7.701 6.334 1.00 97.94 83 LYS A CA 1
ATOM 639 C C . LYS A 1 83 ? -4.455 6.582 5.587 1.00 97.94 83 LYS A C 1
ATOM 641 O O . LYS A 1 83 ? -4.811 6.282 4.456 1.00 97.94 83 LYS A O 1
ATOM 646 N N . TYR A 1 84 ? -3.505 5.918 6.246 1.00 98.56 84 TYR A N 1
ATOM 647 C CA . TYR A 1 84 ? -2.759 4.799 5.670 1.00 98.56 84 TYR A CA 1
ATOM 648 C C . TYR A 1 84 ? -3.604 3.524 5.635 1.00 98.56 84 TYR A C 1
ATOM 650 O O . TYR A 1 84 ? -3.597 2.819 4.634 1.00 98.56 84 TYR A O 1
ATOM 658 N N . ILE A 1 85 ? -4.423 3.281 6.668 1.00 98.38 85 ILE A N 1
ATOM 659 C CA . ILE A 1 85 ? -5.444 2.220 6.635 1.00 98.38 85 ILE A CA 1
ATOM 660 C C . ILE A 1 85 ? -6.400 2.441 5.459 1.00 98.38 85 ILE A C 1
ATOM 662 O O . ILE A 1 85 ? -6.696 1.498 4.737 1.00 98.38 85 ILE A O 1
ATOM 666 N N . LEU A 1 86 ? -6.871 3.677 5.248 1.00 98.31 86 LEU A N 1
ATOM 667 C CA . LEU A 1 86 ? -7.747 3.993 4.119 1.00 98.31 86 LEU A CA 1
ATOM 668 C C . LEU A 1 86 ? -7.066 3.709 2.775 1.00 98.31 86 LEU A C 1
ATOM 670 O O . LEU A 1 86 ? -7.721 3.178 1.888 1.00 98.31 86 LEU A O 1
ATOM 674 N N . GLN A 1 87 ? -5.780 4.037 2.627 1.00 98.44 87 GLN A N 1
ATOM 675 C CA . GLN A 1 87 ? -5.037 3.751 1.400 1.00 98.44 87 GLN A CA 1
ATOM 676 C C . GLN A 1 87 ? -4.948 2.240 1.135 1.00 98.44 87 GLN A C 1
ATOM 678 O O . GLN A 1 87 ? -5.189 1.816 0.009 1.00 98.44 87 GLN A O 1
ATOM 683 N N . LEU A 1 88 ? -4.697 1.429 2.172 1.00 98.50 88 LEU A N 1
ATOM 684 C CA . LEU A 1 88 ? -4.702 -0.038 2.075 1.00 98.50 88 LEU A CA 1
ATOM 685 C C . LEU A 1 88 ? -6.092 -0.614 1.751 1.00 98.50 88 LEU A C 1
ATOM 687 O O . LEU A 1 88 ? -6.194 -1.542 0.953 1.00 98.50 88 LEU A O 1
ATOM 691 N N . GLU A 1 89 ? -7.153 -0.044 2.327 1.00 98.25 89 GLU A N 1
ATOM 692 C CA . GLU A 1 89 ? -8.550 -0.411 2.040 1.00 98.25 89 GLU A CA 1
ATOM 693 C C . GLU A 1 89 ? -8.918 -0.077 0.586 1.00 98.25 89 GLU A C 1
ATOM 695 O O . GLU A 1 89 ? -9.542 -0.872 -0.109 1.00 98.25 89 GLU A O 1
ATOM 700 N N . VAL A 1 90 ? -8.466 1.079 0.092 1.00 98.06 90 VAL A N 1
ATOM 701 C CA . VAL A 1 90 ? -8.676 1.515 -1.291 1.00 98.06 90 VAL A CA 1
ATOM 702 C C . VAL A 1 90 ? -7.972 0.598 -2.288 1.00 98.06 90 VAL A C 1
ATOM 704 O O . VAL A 1 90 ? -8.589 0.235 -3.279 1.00 98.06 90 VAL A O 1
ATOM 707 N N . ILE A 1 91 ? -6.724 0.182 -2.063 1.00 97.94 91 ILE A N 1
ATOM 708 C CA . ILE A 1 91 ? -6.050 -0.748 -2.993 1.00 97.94 91 ILE A CA 1
ATOM 709 C C . ILE A 1 91 ? -6.520 -2.207 -2.842 1.00 97.94 91 ILE A C 1
ATOM 711 O O . ILE A 1 91 ? -6.055 -3.073 -3.576 1.00 97.94 91 ILE A O 1
ATOM 715 N N . GLY A 1 92 ? -7.422 -2.497 -1.897 1.00 97.88 92 GLY A N 1
ATOM 716 C CA . GLY A 1 92 ? -7.905 -3.852 -1.621 1.00 97.88 92 GLY A CA 1
ATOM 717 C C . GLY A 1 92 ? -6.886 -4.743 -0.908 1.00 97.88 92 GLY A C 1
ATOM 718 O O . GLY A 1 92 ? -6.993 -5.960 -0.974 1.00 97.88 92 GLY A O 1
ATOM 719 N N . ALA A 1 93 ? -5.881 -4.162 -0.247 1.00 98.19 93 ALA A N 1
ATOM 720 C CA . ALA A 1 93 ? -4.878 -4.920 0.506 1.00 98.19 93 ALA A CA 1
ATOM 721 C C . ALA A 1 93 ? -5.375 -5.308 1.903 1.00 98.19 93 ALA A C 1
ATOM 723 O O . ALA A 1 93 ? -4.870 -6.259 2.498 1.00 98.19 93 ALA A O 1
ATOM 724 N N . VAL A 1 94 ? -6.333 -4.552 2.450 1.00 98.38 94 VAL A N 1
ATOM 725 C CA . VAL A 1 94 ? -6.890 -4.788 3.784 1.00 98.38 94 VAL A CA 1
ATOM 726 C C . VAL A 1 94 ? -8.378 -4.463 3.815 1.00 98.38 94 VAL A C 1
ATOM 728 O O . VAL A 1 94 ? -8.754 -3.342 3.487 1.00 98.38 94 VAL A O 1
ATOM 731 N N . ASP A 1 95 ? -9.205 -5.367 4.338 1.00 98.06 95 ASP A N 1
ATOM 732 C CA . ASP A 1 95 ? -10.581 -5.033 4.723 1.00 98.06 95 ASP A CA 1
ATOM 733 C C . ASP A 1 95 ? -10.661 -4.655 6.199 1.00 98.06 95 ASP A C 1
ATOM 735 O O . ASP A 1 95 ? -10.051 -5.287 7.062 1.00 98.06 95 ASP A O 1
ATOM 739 N N . VAL A 1 96 ? -11.443 -3.619 6.514 1.00 97.56 96 VAL A N 1
ATOM 740 C CA . VAL A 1 96 ? -11.564 -3.098 7.881 1.00 97.56 96 VAL A CA 1
ATOM 741 C C . VAL A 1 96 ? -12.956 -3.368 8.437 1.00 97.56 96 VAL A C 1
ATOM 743 O O . VAL A 1 96 ? -13.909 -2.626 8.176 1.00 97.56 96 VAL A O 1
ATOM 746 N N . ILE A 1 97 ? -13.055 -4.374 9.301 1.00 96.38 97 ILE A N 1
ATOM 747 C CA . ILE A 1 97 ? -14.269 -4.681 10.052 1.00 96.38 97 ILE A CA 1
ATOM 748 C C . ILE A 1 97 ? -14.291 -3.814 11.310 1.00 96.38 97 ILE A C 1
ATOM 750 O O . ILE A 1 97 ? -13.499 -3.978 12.242 1.00 96.38 97 ILE A O 1
ATOM 754 N N . ARG A 1 98 ? -15.222 -2.863 11.339 1.00 93.62 98 ARG A N 1
ATOM 755 C CA . ARG A 1 98 ? -15.408 -1.932 12.456 1.00 93.62 98 ARG A CA 1
ATOM 756 C C . ARG A 1 98 ? -16.535 -2.460 13.333 1.00 93.62 98 ARG A C 1
ATOM 758 O O . ARG A 1 98 ? -17.696 -2.393 12.949 1.00 93.62 98 ARG A O 1
ATOM 765 N N . SER A 1 99 ? -16.188 -2.987 14.502 1.00 92.56 99 SER A N 1
ATOM 766 C CA . SER A 1 99 ? -17.156 -3.496 15.477 1.00 92.56 99 SER A CA 1
ATOM 767 C C . SER A 1 99 ? -17.277 -2.550 16.667 1.00 92.56 99 SER A C 1
ATOM 769 O O . SER A 1 99 ? -16.268 -2.094 17.216 1.00 92.56 99 SER A O 1
ATOM 771 N N . SER A 1 100 ? -18.511 -2.290 17.093 1.00 89.88 100 SER A N 1
ATOM 772 C CA . SER A 1 100 ? -18.817 -1.646 18.369 1.00 89.88 100 SER A CA 1
ATOM 773 C C . SER A 1 100 ? -19.508 -2.647 19.283 1.00 89.88 100 SER A C 1
ATOM 775 O O . SER A 1 100 ? -20.620 -3.081 18.991 1.00 89.88 100 SER A O 1
ATOM 777 N N . THR A 1 101 ? -18.864 -2.994 20.393 1.00 89.38 101 THR A N 1
ATOM 778 C CA . THR A 1 101 ? -19.479 -3.793 21.457 1.00 89.38 101 THR A CA 1
ATOM 779 C C . THR A 1 101 ? -19.706 -2.863 22.643 1.00 89.38 101 THR A C 1
ATOM 781 O O . THR A 1 101 ? -18.768 -2.515 23.366 1.00 89.38 101 THR A O 1
ATOM 784 N N . GLY A 1 102 ? -20.943 -2.382 22.794 1.00 90.81 102 GLY A N 1
ATOM 785 C CA . GLY A 1 102 ? -21.276 -1.322 23.748 1.00 90.81 102 GLY A CA 1
ATOM 786 C C . GLY A 1 102 ? -20.498 -0.034 23.458 1.00 90.81 102 GLY A C 1
ATOM 787 O O . GLY A 1 102 ? -20.505 0.473 22.336 1.00 90.81 102 GLY A O 1
ATOM 788 N N . LEU A 1 103 ? -19.791 0.482 24.466 1.00 87.88 103 LEU A N 1
ATOM 789 C CA . LEU A 1 103 ? -18.958 1.687 24.349 1.00 87.88 103 LEU A CA 1
ATOM 790 C C . LEU A 1 103 ? -17.589 1.429 23.696 1.00 87.88 103 LEU A C 1
ATOM 792 O O . LEU A 1 103 ? -16.892 2.377 23.328 1.00 87.88 103 LEU A O 1
ATOM 796 N N . VAL A 1 104 ? -17.178 0.166 23.544 1.00 88.31 104 VAL A N 1
ATOM 797 C CA . VAL A 1 104 ? -15.842 -0.178 23.048 1.00 88.31 104 VAL A CA 1
ATOM 798 C C . VAL A 1 104 ? -15.871 -0.336 21.532 1.00 88.31 104 VAL A C 1
ATOM 800 O O . VAL A 1 104 ? -16.550 -1.208 20.988 1.00 88.31 104 VAL A O 1
ATOM 803 N N . ARG A 1 105 ? -15.085 0.494 20.841 1.00 89.94 105 ARG A N 1
ATOM 804 C CA . ARG A 1 105 ? -14.843 0.385 19.397 1.00 89.94 105 ARG A CA 1
ATOM 805 C C . ARG A 1 105 ? -13.553 -0.386 19.152 1.00 89.94 105 ARG A C 1
ATOM 807 O O . ARG A 1 105 ? -12.515 -0.045 19.718 1.00 89.94 105 ARG A O 1
ATOM 814 N N . ARG A 1 106 ? -13.613 -1.408 18.299 1.00 93.38 106 ARG A N 1
ATOM 815 C CA . ARG A 1 106 ? -12.444 -2.178 17.858 1.00 93.38 106 ARG A CA 1
ATOM 816 C C . ARG A 1 106 ? -12.453 -2.317 16.344 1.00 93.38 106 ARG A C 1
ATOM 818 O O . ARG A 1 106 ? -13.510 -2.491 15.738 1.00 93.38 106 ARG A O 1
ATOM 825 N N . ASN A 1 107 ? -11.259 -2.255 15.770 1.00 96.19 107 ASN A N 1
ATOM 826 C CA . ASN A 1 107 ? -11.032 -2.539 14.363 1.00 96.19 107 ASN A CA 1
ATOM 827 C C . ASN A 1 107 ? -10.397 -3.921 14.260 1.00 96.19 107 ASN A C 1
ATOM 829 O O . ASN A 1 107 ? -9.438 -4.212 14.979 1.00 96.19 107 ASN A O 1
ATOM 833 N N . ARG A 1 108 ? -10.936 -4.737 13.365 1.00 97.06 108 ARG A N 1
ATOM 834 C CA . ARG A 1 108 ? -10.332 -5.983 12.908 1.00 97.06 108 ARG A CA 1
ATOM 835 C C . ARG A 1 108 ? -9.983 -5.800 11.438 1.00 97.06 108 ARG A C 1
ATOM 837 O O . ARG A 1 108 ? -10.727 -5.142 10.709 1.00 97.06 108 ARG A O 1
ATOM 844 N N . TYR A 1 109 ? -8.830 -6.304 11.041 1.00 98.19 109 TYR A N 1
ATOM 845 C CA . TYR A 1 109 ? -8.267 -6.128 9.712 1.00 98.19 109 TYR A CA 1
ATOM 846 C C . TYR A 1 109 ? -8.135 -7.499 9.068 1.00 98.19 109 TYR A C 1
ATOM 848 O O . TYR A 1 109 ? -7.531 -8.375 9.675 1.00 98.19 109 TYR A O 1
ATOM 856 N N . ILE A 1 110 ? -8.677 -7.685 7.870 1.00 98.06 110 ILE A N 1
ATOM 857 C CA . ILE A 1 110 ? -8.414 -8.874 7.055 1.00 98.06 110 ILE A CA 1
ATOM 858 C C . ILE A 1 110 ? -7.334 -8.485 6.055 1.00 98.06 110 ILE A C 1
ATOM 860 O O . ILE A 1 110 ? -7.549 -7.570 5.266 1.00 98.06 110 ILE A O 1
ATOM 864 N N . VAL A 1 111 ? -6.169 -9.122 6.128 1.00 98.06 111 VAL A N 1
ATOM 865 C CA . VAL A 1 111 ? -5.011 -8.825 5.277 1.00 98.06 111 VAL A CA 1
ATOM 866 C C . VAL A 1 111 ? -5.050 -9.708 4.034 1.00 98.06 111 VAL A C 1
ATOM 868 O O . VAL A 1 111 ? -5.020 -10.930 4.132 1.00 98.06 111 VAL A O 1
ATOM 871 N N . HIS A 1 112 ? -5.068 -9.102 2.852 1.00 97.81 112 HIS A N 1
ATOM 872 C CA . HIS A 1 112 ? -5.079 -9.837 1.590 1.00 97.81 112 HIS A CA 1
ATOM 873 C C . HIS A 1 112 ? -3.656 -10.017 1.064 1.00 97.81 112 HIS A C 1
ATOM 875 O O . HIS A 1 112 ? -2.921 -9.045 0.880 1.00 97.81 112 HIS A O 1
ATOM 881 N N . GLN A 1 113 ? -3.251 -11.266 0.828 1.00 96.50 113 GLN A N 1
ATOM 882 C CA . GLN A 1 113 ? -1.948 -11.589 0.231 1.00 96.50 113 GLN A CA 1
ATOM 883 C C . GLN A 1 113 ? -1.972 -11.460 -1.299 1.00 96.50 113 GLN A C 1
ATOM 885 O O . GLN A 1 113 ? -0.968 -11.105 -1.914 1.00 96.50 113 GLN A O 1
ATOM 890 N N . THR A 1 114 ? -3.133 -11.682 -1.915 1.00 96.81 114 THR A N 1
ATOM 891 C CA . THR A 1 114 ? -3.359 -11.564 -3.360 1.00 96.81 114 THR A CA 1
ATOM 892 C C . THR A 1 114 ? -4.053 -10.246 -3.709 1.00 96.81 114 THR A C 1
ATOM 894 O O . THR A 1 114 ? -4.877 -9.779 -2.922 1.00 96.81 114 THR A O 1
ATOM 897 N N . PRO A 1 115 ? -3.780 -9.655 -4.887 1.00 97.38 115 PRO A N 1
ATOM 898 C CA . PRO A 1 115 ? -4.464 -8.442 -5.321 1.00 97.38 115 PRO A CA 1
ATOM 899 C C . PRO A 1 115 ? -5.958 -8.699 -5.594 1.00 97.38 115 PRO A C 1
ATOM 901 O O . PRO A 1 115 ? -6.338 -9.833 -5.907 1.00 97.38 115 PRO A O 1
ATOM 904 N N . PRO A 1 116 ? -6.812 -7.659 -5.541 1.00 97.19 116 PRO A N 1
ATOM 905 C CA . PRO A 1 116 ? -8.231 -7.795 -5.850 1.00 97.19 116 PRO A CA 1
ATOM 906 C C . PRO A 1 116 ? -8.469 -8.205 -7.312 1.00 97.19 116 PRO A C 1
ATOM 908 O O . PRO A 1 116 ? -7.655 -7.957 -8.209 1.00 97.19 116 PRO A O 1
ATOM 911 N N . VAL A 1 117 ? -9.631 -8.808 -7.574 1.00 95.44 117 VAL A N 1
ATOM 912 C CA . VAL A 1 117 ? -10.039 -9.191 -8.933 1.00 95.44 117 VAL A CA 1
ATOM 913 C C . VAL A 1 117 ? -10.058 -7.957 -9.836 1.00 95.44 117 VAL A C 1
ATOM 915 O O . VAL A 1 117 ? -10.582 -6.907 -9.478 1.00 95.44 117 VAL A O 1
ATOM 918 N N . GLY A 1 118 ? -9.469 -8.086 -11.025 1.00 94.81 118 GLY A N 1
ATOM 919 C CA . GLY A 1 118 ? -9.379 -6.988 -11.988 1.00 94.81 118 GLY A CA 1
ATOM 920 C C . GLY A 1 118 ? -8.210 -6.026 -11.764 1.00 94.81 118 GLY A C 1
ATOM 921 O O . GLY A 1 118 ? -8.058 -5.113 -12.569 1.00 94.81 118 GLY A O 1
ATOM 922 N N . TYR A 1 119 ? -7.360 -6.241 -10.751 1.00 96.19 119 TYR A N 1
ATOM 923 C CA . TYR A 1 119 ? -6.146 -5.446 -10.548 1.00 96.19 119 TYR A CA 1
ATOM 924 C C . TYR A 1 119 ? -5.267 -5.420 -11.810 1.00 96.19 119 TYR A C 1
ATOM 926 O O . TYR A 1 119 ? -4.931 -6.475 -12.370 1.00 96.19 119 TYR A O 1
ATOM 934 N N . ARG A 1 120 ? -4.934 -4.201 -12.251 1.00 93.88 120 ARG A N 1
ATOM 935 C CA . ARG A 1 120 ? -4.186 -3.861 -13.474 1.00 93.88 120 ARG A CA 1
ATOM 936 C C . ARG A 1 120 ? -2.733 -3.466 -13.215 1.00 93.88 120 ARG A C 1
ATOM 938 O O . ARG A 1 120 ? -1.992 -3.268 -14.170 1.00 93.88 120 ARG A O 1
ATOM 945 N N . GLY A 1 121 ? -2.332 -3.329 -11.953 1.00 93.44 121 GLY A N 1
ATOM 946 C CA . GLY A 1 121 ? -0.937 -3.086 -11.601 1.00 93.44 121 GLY A CA 1
ATOM 947 C C . GLY A 1 121 ? -0.071 -4.352 -11.699 1.00 93.44 121 GLY A C 1
ATOM 948 O O . GLY A 1 121 ? -0.599 -5.464 -11.812 1.00 93.44 121 GLY A O 1
ATOM 949 N N . PRO A 1 122 ? 1.259 -4.195 -11.629 1.00 95.06 122 PRO A N 1
ATOM 950 C CA . PRO A 1 122 ? 2.204 -5.309 -11.580 1.00 95.06 122 PRO A CA 1
ATOM 951 C C . PRO A 1 122 ? 2.010 -6.128 -10.297 1.00 95.06 122 PRO A C 1
ATOM 953 O O . PRO A 1 122 ? 1.858 -5.570 -9.208 1.00 95.06 122 PRO A O 1
ATOM 956 N N . ARG A 1 123 ? 1.984 -7.461 -10.419 1.00 95.88 123 ARG A N 1
ATOM 957 C CA . ARG A 1 123 ? 1.667 -8.370 -9.301 1.00 95.88 123 ARG A CA 1
ATOM 958 C C . ARG A 1 123 ? 2.905 -8.955 -8.639 1.00 95.88 123 ARG A C 1
ATOM 960 O O . ARG A 1 123 ? 2.835 -9.397 -7.496 1.00 95.88 123 ARG A O 1
ATOM 967 N N . SER A 1 124 ? 4.014 -8.953 -9.365 1.00 95.94 124 SER A N 1
ATOM 968 C CA . SER A 1 124 ? 5.307 -9.461 -8.930 1.00 95.94 124 SER A CA 1
ATOM 969 C C . SER A 1 124 ? 6.429 -8.517 -9.354 1.00 95.94 124 SER A C 1
ATOM 971 O O . SER A 1 124 ? 6.269 -7.712 -10.277 1.00 95.94 124 SER A O 1
ATOM 973 N N . MET A 1 125 ? 7.601 -8.661 -8.733 1.00 94.75 125 MET A N 1
ATOM 974 C CA . MET A 1 125 ? 8.814 -7.996 -9.221 1.00 94.75 125 MET A CA 1
ATOM 975 C C . MET A 1 125 ? 9.158 -8.390 -10.666 1.00 94.75 125 MET A C 1
ATOM 977 O O . MET A 1 125 ? 9.683 -7.572 -11.416 1.00 94.75 125 MET A O 1
ATOM 981 N N . ALA A 1 126 ? 8.831 -9.614 -11.094 1.00 93.38 126 ALA A N 1
ATOM 982 C CA . ALA A 1 126 ? 9.042 -10.040 -12.476 1.00 93.38 126 ALA A CA 1
ATOM 983 C C . ALA A 1 126 ? 8.174 -9.241 -13.463 1.00 93.38 126 ALA A C 1
ATOM 985 O O . ALA A 1 126 ? 8.695 -8.791 -14.482 1.00 93.38 126 ALA A O 1
ATOM 986 N N . ASP A 1 127 ? 6.897 -9.003 -13.135 1.00 92.81 127 ASP A N 1
ATOM 987 C CA . ASP A 1 127 ? 6.004 -8.154 -13.939 1.00 92.81 127 ASP A CA 1
ATOM 988 C C . ASP A 1 127 ? 6.537 -6.722 -14.007 1.00 92.81 127 ASP A C 1
ATOM 990 O O . ASP A 1 127 ? 6.548 -6.108 -15.070 1.00 92.81 127 ASP A O 1
ATOM 994 N N . TRP A 1 128 ? 7.018 -6.198 -12.876 1.00 93.00 128 TRP A N 1
ATOM 995 C CA . TRP A 1 128 ? 7.622 -4.870 -12.813 1.00 93.00 128 TRP A CA 1
ATOM 996 C C . TRP A 1 128 ? 8.820 -4.741 -13.752 1.00 93.00 128 TRP A C 1
ATOM 998 O O . TRP A 1 128 ? 8.883 -3.814 -14.558 1.00 93.00 128 TRP A O 1
ATOM 1008 N N . TYR A 1 129 ? 9.759 -5.687 -13.684 1.00 91.88 129 TYR A N 1
ATOM 1009 C CA . TYR A 1 129 ? 10.912 -5.681 -14.577 1.00 91.88 129 TYR A CA 1
ATOM 1010 C C . TYR A 1 129 ? 10.512 -5.892 -16.034 1.00 91.88 129 TYR A C 1
ATOM 1012 O O . TYR A 1 129 ? 11.149 -5.315 -16.903 1.00 91.88 129 TYR A O 1
ATOM 1020 N N . ALA A 1 130 ? 9.471 -6.678 -16.319 1.00 89.62 130 ALA A N 1
ATOM 1021 C CA . ALA A 1 130 ? 8.970 -6.852 -17.680 1.00 89.62 130 ALA A CA 1
ATOM 1022 C C . ALA A 1 130 ? 8.402 -5.547 -18.264 1.00 89.62 130 ALA A C 1
ATOM 1024 O O . ALA A 1 130 ? 8.610 -5.275 -19.442 1.00 89.62 130 ALA A O 1
ATOM 1025 N N . LEU A 1 131 ? 7.750 -4.713 -17.445 1.00 86.50 131 LEU A N 1
ATOM 1026 C CA . LEU A 1 131 ? 7.255 -3.397 -17.869 1.00 86.50 131 LEU A CA 1
ATOM 1027 C C . LEU A 1 131 ? 8.378 -2.400 -18.186 1.00 86.50 131 LEU A C 1
ATOM 1029 O O . LEU A 1 131 ? 8.164 -1.492 -18.983 1.00 86.50 131 LEU A O 1
ATOM 1033 N N . ASN A 1 132 ? 9.553 -2.557 -17.569 1.00 86.94 132 ASN A N 1
ATOM 1034 C CA . ASN A 1 132 ? 10.674 -1.623 -17.704 1.00 86.94 132 ASN A CA 1
ATOM 1035 C C . ASN A 1 132 ? 11.918 -2.235 -18.376 1.00 86.94 132 ASN A C 1
ATOM 1037 O O . ASN A 1 132 ? 13.022 -1.703 -18.246 1.00 86.94 132 ASN A O 1
ATOM 1041 N N . ARG A 1 133 ? 11.784 -3.381 -19.051 1.00 88.31 133 ARG A N 1
ATOM 1042 C CA . ARG A 1 133 ? 12.924 -4.044 -19.691 1.00 88.31 133 ARG A CA 1
ATOM 1043 C C . ARG A 1 133 ? 13.301 -3.313 -20.981 1.00 88.31 133 ARG A C 1
ATOM 1045 O O . ARG A 1 133 ? 12.462 -3.154 -21.861 1.00 88.31 133 ARG A O 1
ATOM 1052 N N . ALA A 1 134 ? 14.568 -2.918 -21.073 1.00 85.19 134 ALA A N 1
ATOM 1053 C CA . ALA A 1 134 ? 15.185 -2.426 -22.301 1.00 85.19 134 ALA A CA 1
ATOM 1054 C C . ALA A 1 134 ? 15.341 -3.555 -23.326 1.00 85.19 134 ALA A C 1
ATOM 1056 O O . ALA A 1 134 ? 15.612 -4.700 -22.946 1.00 85.19 134 ALA A O 1
ATOM 1057 N N . ASN A 1 135 ? 15.260 -3.223 -24.613 1.00 87.75 135 ASN A N 1
ATOM 1058 C CA . ASN A 1 135 ? 15.796 -4.107 -25.648 1.00 87.75 135 ASN A CA 1
ATOM 1059 C C . ASN A 1 135 ? 17.331 -4.048 -25.606 1.00 87.75 135 ASN A C 1
ATOM 1061 O O . ASN A 1 135 ? 17.900 -3.013 -25.269 1.00 87.75 135 ASN A O 1
ATOM 1065 N N . ALA A 1 136 ? 18.008 -5.154 -25.930 1.00 90.62 136 ALA A N 1
ATOM 1066 C CA . ALA A 1 136 ? 19.474 -5.213 -25.880 1.00 90.62 136 ALA A CA 1
ATOM 1067 C C . ALA A 1 136 ? 20.139 -4.181 -26.813 1.00 90.62 136 ALA A C 1
ATOM 1069 O O . ALA A 1 136 ? 21.188 -3.641 -26.473 1.00 90.62 136 ALA A O 1
ATOM 1070 N N . ASP A 1 137 ? 19.479 -3.876 -27.931 1.00 93.75 137 ASP A N 1
ATOM 1071 C CA . ASP A 1 137 ? 19.945 -2.944 -28.960 1.00 93.75 137 ASP A CA 1
ATOM 1072 C C . ASP A 1 137 ? 19.290 -1.547 -28.851 1.00 93.75 137 ASP A C 1
ATOM 1074 O O . ASP A 1 137 ? 19.371 -0.754 -29.786 1.00 93.75 137 ASP A O 1
ATOM 1078 N N . GLU A 1 138 ? 18.611 -1.237 -27.734 1.00 93.69 138 GLU A N 1
ATOM 1079 C CA . GLU A 1 138 ? 17.978 0.075 -27.505 1.00 93.69 138 GLU A CA 1
ATOM 1080 C C . GLU A 1 138 ? 19.067 1.160 -27.347 1.00 93.69 138 GLU A C 1
ATOM 1082 O O . GLU A 1 138 ? 19.903 1.056 -26.438 1.00 93.69 138 GLU A O 1
ATOM 1087 N N . PRO A 1 139 ? 19.098 2.210 -28.194 1.00 96.81 139 PRO A N 1
ATOM 1088 C CA . PRO A 1 139 ? 20.054 3.297 -28.030 1.00 96.81 139 PRO A CA 1
ATOM 1089 C C . PRO A 1 139 ? 19.797 4.049 -26.707 1.00 96.81 139 PRO A C 1
ATOM 1091 O O . PRO A 1 139 ? 18.657 4.100 -26.235 1.00 96.81 139 PRO A O 1
ATOM 1094 N N . PRO A 1 140 ? 20.824 4.680 -26.100 1.00 95.31 140 PRO A N 1
ATOM 1095 C CA . PRO A 1 140 ? 20.681 5.352 -24.805 1.00 95.31 140 PRO A CA 1
ATOM 1096 C C . PRO A 1 140 ? 19.547 6.388 -24.748 1.00 95.31 140 PRO A C 1
ATOM 1098 O O . PRO A 1 140 ? 18.852 6.462 -23.742 1.00 95.31 140 PRO A O 1
ATOM 1101 N N . GLU A 1 141 ? 19.317 7.136 -25.832 1.00 95.69 141 GLU A N 1
ATOM 1102 C CA . GLU A 1 141 ? 18.259 8.156 -25.903 1.00 95.69 141 GLU A CA 1
ATOM 1103 C C . GLU A 1 141 ? 16.842 7.557 -25.826 1.00 95.69 141 GLU A C 1
ATOM 1105 O O . GLU A 1 141 ? 15.969 8.108 -25.155 1.00 95.69 141 GLU A O 1
ATOM 1110 N N . GLU A 1 142 ? 16.608 6.405 -26.465 1.00 93.00 142 GLU A N 1
ATOM 1111 C CA . GLU A 1 142 ? 15.321 5.698 -26.396 1.00 93.00 142 GLU A CA 1
ATOM 1112 C C . GLU A 1 142 ? 15.092 5.100 -25.006 1.00 93.00 142 GLU A C 1
ATOM 1114 O O . GLU A 1 142 ? 13.992 5.210 -24.457 1.00 93.00 142 GLU A O 1
ATOM 1119 N N . ARG A 1 143 ? 16.151 4.552 -24.396 1.00 91.44 143 ARG A N 1
ATOM 1120 C CA . ARG A 1 143 ? 16.111 4.053 -23.019 1.00 91.44 143 ARG A CA 1
ATOM 1121 C C . ARG A 1 143 ? 15.709 5.157 -22.043 1.00 91.44 143 ARG A C 1
ATOM 1123 O O . ARG A 1 143 ? 14.797 4.948 -21.244 1.00 91.44 143 ARG A O 1
ATOM 1130 N N . ASP A 1 144 ? 16.342 6.325 -22.131 1.00 93.38 144 ASP A N 1
ATOM 1131 C CA . ASP A 1 144 ? 16.049 7.463 -21.256 1.00 93.38 144 ASP A CA 1
ATOM 1132 C C . ASP A 1 144 ? 14.605 7.967 -21.467 1.00 93.38 144 ASP A C 1
ATOM 1134 O O . ASP A 1 144 ? 13.887 8.246 -20.503 1.00 93.38 144 ASP A O 1
ATOM 1138 N N . ALA A 1 145 ? 14.121 8.008 -22.717 1.00 93.31 145 ALA A N 1
ATOM 1139 C CA . ALA A 1 145 ? 12.735 8.365 -23.031 1.00 93.31 145 ALA A CA 1
ATOM 1140 C C . ALA A 1 145 ? 11.715 7.348 -22.478 1.00 93.31 145 ALA A C 1
ATOM 1142 O O . ALA A 1 145 ? 10.647 7.730 -21.975 1.00 93.31 145 ALA A O 1
ATOM 1143 N N . ARG A 1 146 ? 12.031 6.050 -22.530 1.00 92.62 146 ARG A N 1
ATOM 1144 C CA . ARG A 1 146 ? 11.206 4.981 -21.957 1.00 92.62 146 ARG A CA 1
ATOM 1145 C C . ARG A 1 146 ? 11.176 5.054 -20.432 1.00 92.62 146 ARG A C 1
ATOM 1147 O O . ARG A 1 146 ? 10.091 4.971 -19.855 1.00 92.62 146 ARG A O 1
ATOM 1154 N N . GLU A 1 147 ? 12.323 5.254 -19.787 1.00 92.81 147 GLU A N 1
ATOM 1155 C CA . GLU A 1 147 ? 12.419 5.436 -18.333 1.00 92.81 147 GLU A CA 1
ATOM 1156 C C . GLU A 1 147 ? 11.629 6.671 -17.876 1.00 92.81 147 GLU A C 1
ATOM 1158 O O . GLU A 1 147 ? 10.808 6.572 -16.964 1.00 92.81 147 GLU A O 1
ATOM 1163 N N . ALA A 1 148 ? 11.750 7.799 -18.583 1.00 94.44 148 ALA A N 1
ATOM 1164 C CA . ALA A 1 148 ? 10.954 8.996 -18.312 1.00 94.44 148 ALA A CA 1
ATOM 1165 C C . ALA A 1 148 ? 9.441 8.750 -18.477 1.00 94.44 148 ALA A C 1
ATOM 1167 O O . ALA A 1 148 ? 8.626 9.223 -17.677 1.00 94.44 148 ALA A O 1
ATOM 1168 N N . THR A 1 149 ? 9.045 7.974 -19.491 1.00 92.44 149 THR A N 1
ATOM 1169 C CA . THR A 1 149 ? 7.644 7.571 -19.698 1.00 92.44 149 THR A CA 1
ATOM 1170 C C . THR A 1 149 ? 7.141 6.699 -18.546 1.00 92.44 149 THR A C 1
ATOM 1172 O O . THR A 1 149 ? 6.020 6.885 -18.061 1.00 92.44 149 THR A O 1
ATOM 1175 N N . PHE A 1 150 ? 7.973 5.774 -18.068 1.00 91.69 150 PHE A N 1
ATOM 1176 C CA . PHE A 1 150 ? 7.661 4.903 -16.940 1.00 91.69 150 PHE A CA 1
ATOM 1177 C C . PHE A 1 150 ? 7.522 5.694 -15.628 1.00 91.69 150 PHE A C 1
ATOM 1179 O O . PHE A 1 150 ? 6.534 5.525 -14.909 1.00 91.69 150 PHE A O 1
ATOM 1186 N N . ASP A 1 151 ? 8.429 6.630 -15.353 1.00 93.88 151 ASP A N 1
ATOM 1187 C CA . ASP A 1 151 ? 8.366 7.511 -14.180 1.00 93.88 151 ASP A CA 1
ATOM 1188 C C . ASP A 1 151 ? 7.138 8.430 -14.196 1.00 93.88 151 ASP A C 1
ATOM 1190 O O . ASP A 1 151 ? 6.481 8.640 -13.165 1.00 93.88 151 ASP A O 1
ATOM 1194 N N . SER A 1 152 ? 6.774 8.940 -15.375 1.00 94.56 152 SER A N 1
ATOM 1195 C CA . SER A 1 152 ? 5.539 9.700 -15.578 1.00 94.56 152 SER A CA 1
ATOM 1196 C C . SER A 1 152 ? 4.304 8.851 -15.257 1.00 94.56 152 SER A C 1
ATOM 1198 O O . SER A 1 152 ? 3.430 9.275 -14.492 1.00 94.56 152 SER A O 1
ATOM 1200 N N . TRP A 1 153 ? 4.261 7.604 -15.741 1.00 93.25 153 TRP A N 1
ATOM 1201 C CA . TRP A 1 153 ? 3.189 6.656 -15.432 1.00 93.25 153 TRP A CA 1
ATOM 1202 C C . TRP A 1 153 ? 3.092 6.340 -13.928 1.00 93.25 153 TRP A C 1
ATOM 1204 O O . TRP A 1 153 ? 1.989 6.317 -13.367 1.00 93.25 153 TRP A O 1
ATOM 1214 N N . LEU A 1 154 ? 4.221 6.167 -13.234 1.00 93.75 154 LEU A N 1
ATOM 1215 C CA . LEU A 1 154 ? 4.240 5.967 -11.780 1.00 93.75 154 LEU A CA 1
ATOM 1216 C C . LEU A 1 154 ? 3.730 7.184 -11.018 1.00 93.75 154 LEU A C 1
ATOM 1218 O O . LEU A 1 154 ? 2.950 7.048 -10.071 1.00 93.75 154 LEU A O 1
ATOM 1222 N N . THR A 1 155 ? 4.151 8.375 -11.433 1.00 95.19 155 THR A N 1
ATOM 1223 C CA . THR A 1 155 ? 3.707 9.636 -10.838 1.00 95.19 155 THR A CA 1
ATOM 1224 C C . THR A 1 155 ? 2.199 9.807 -11.008 1.00 95.19 155 THR A C 1
ATOM 1226 O O . THR A 1 155 ? 1.497 10.073 -10.030 1.00 95.19 155 THR A O 1
ATOM 1229 N N . ALA A 1 156 ? 1.676 9.541 -12.207 1.00 95.00 156 ALA A N 1
ATOM 1230 C CA . ALA A 1 156 ? 0.243 9.547 -12.480 1.00 95.00 156 ALA A CA 1
ATOM 1231 C C . ALA A 1 156 ? -0.515 8.499 -11.642 1.00 95.00 156 ALA A C 1
ATOM 1233 O O . ALA A 1 156 ? -1.586 8.786 -11.100 1.00 95.00 156 ALA A O 1
ATOM 1234 N N . THR A 1 157 ? 0.042 7.296 -11.469 1.00 94.50 157 THR A N 1
ATOM 1235 C CA . THR A 1 157 ? -0.576 6.233 -10.656 1.00 94.50 157 THR A CA 1
ATOM 1236 C C . THR A 1 157 ? -0.691 6.653 -9.191 1.00 94.50 157 THR A C 1
ATOM 1238 O O . THR A 1 157 ? -1.754 6.525 -8.584 1.00 94.50 157 THR A O 1
ATOM 1241 N N . ARG A 1 158 ? 0.378 7.222 -8.623 1.00 96.00 158 ARG A N 1
ATOM 1242 C CA . ARG A 1 158 ? 0.389 7.727 -7.240 1.00 96.00 158 ARG A CA 1
ATOM 1243 C C . ARG A 1 158 ? -0.603 8.872 -7.051 1.00 96.00 158 ARG A C 1
ATOM 1245 O O . ARG A 1 158 ? -1.352 8.885 -6.074 1.00 96.00 158 ARG A O 1
ATOM 1252 N N . GLN A 1 159 ? -0.637 9.811 -7.995 1.00 96.31 159 GLN A N 1
ATOM 1253 C CA . GLN A 1 159 ? -1.533 10.962 -7.940 1.00 96.31 159 GLN A CA 1
ATOM 1254 C C . GLN A 1 159 ? -3.007 10.537 -8.016 1.00 96.31 159 GLN A C 1
ATOM 1256 O O . GLN A 1 159 ? -3.811 10.951 -7.182 1.00 96.31 159 GLN A O 1
ATOM 1261 N N . THR A 1 160 ? -3.360 9.640 -8.939 1.00 96.00 160 THR A N 1
ATOM 1262 C CA . THR A 1 160 ? -4.736 9.125 -9.053 1.00 96.00 160 THR A CA 1
ATOM 1263 C C . THR A 1 160 ? -5.164 8.302 -7.839 1.00 96.00 160 THR A C 1
ATOM 1265 O O . THR A 1 160 ? -6.292 8.455 -7.363 1.00 96.00 160 THR A O 1
ATOM 1268 N N . LEU A 1 161 ? -4.266 7.488 -7.270 1.00 96.62 161 LEU A N 1
ATOM 1269 C CA . LEU A 1 161 ? -4.523 6.788 -6.009 1.00 96.62 161 LEU A CA 1
ATOM 1270 C C . LEU A 1 161 ? -4.802 7.778 -4.869 1.00 96.62 161 LEU A C 1
ATOM 1272 O O . LEU A 1 161 ? -5.761 7.598 -4.111 1.00 96.62 161 LEU A O 1
ATOM 1276 N N . LYS A 1 162 ? -3.996 8.839 -4.753 1.00 97.00 162 LYS A N 1
ATOM 1277 C CA . LYS A 1 162 ? -4.176 9.890 -3.744 1.00 97.00 162 LYS A CA 1
ATOM 1278 C C . LYS A 1 162 ? -5.529 10.586 -3.893 1.00 97.00 162 LYS A C 1
ATOM 1280 O O . LYS A 1 162 ? -6.276 10.677 -2.919 1.00 97.00 162 LYS A O 1
ATOM 1285 N N . GLU A 1 163 ? -5.890 11.003 -5.102 1.00 97.12 163 GLU A N 1
ATOM 1286 C CA . GLU A 1 163 ? -7.187 11.631 -5.390 1.00 97.12 163 GLU A CA 1
ATOM 1287 C C . GLU A 1 163 ? -8.365 10.713 -5.044 1.00 97.12 163 GLU A C 1
ATOM 1289 O O . GLU A 1 163 ? -9.372 11.154 -4.478 1.00 97.12 163 GLU A O 1
ATOM 1294 N N . HIS A 1 164 ? -8.240 9.416 -5.335 1.00 97.00 164 HIS A N 1
ATOM 1295 C CA . HIS A 1 164 ? -9.259 8.423 -5.002 1.00 97.00 164 HIS A CA 1
ATOM 1296 C C . HIS A 1 164 ? -9.395 8.218 -3.487 1.00 97.00 164 HIS A C 1
ATOM 1298 O O . HIS A 1 164 ? -10.515 8.143 -2.964 1.00 97.00 164 HIS A O 1
ATOM 1304 N N . CYS A 1 165 ? -8.276 8.217 -2.757 1.00 97.12 165 CYS A N 1
ATOM 1305 C CA . CYS A 1 165 ? -8.266 8.197 -1.294 1.00 97.12 165 CYS A CA 1
ATOM 1306 C C . CYS A 1 165 ? -8.943 9.446 -0.715 1.00 97.12 165 CYS A C 1
ATOM 1308 O O . CYS A 1 165 ? -9.799 9.331 0.163 1.00 97.12 165 CYS A O 1
ATOM 1310 N N . GLU A 1 166 ? -8.627 10.635 -1.228 1.00 97.81 166 GLU A N 1
ATOM 1311 C CA . GLU A 1 166 ? -9.236 11.896 -0.794 1.00 97.81 166 GLU A CA 1
ATOM 1312 C C . GLU A 1 166 ? -10.739 11.953 -1.089 1.00 97.81 166 GLU A C 1
ATOM 1314 O O . GLU A 1 166 ? -11.522 12.425 -0.260 1.00 97.81 166 GLU A O 1
ATOM 1319 N N . ARG A 1 167 ? -11.176 11.458 -2.253 1.00 97.62 167 ARG A N 1
ATOM 1320 C CA . ARG A 1 167 ? -12.601 11.341 -2.603 1.00 97.62 167 ARG A CA 1
ATOM 1321 C C . ARG A 1 167 ? -13.329 10.423 -1.620 1.00 97.62 167 ARG A C 1
ATOM 1323 O O . ARG A 1 167 ? -14.369 10.802 -1.081 1.00 97.62 167 ARG A O 1
ATOM 1330 N N . THR A 1 168 ? -12.749 9.262 -1.322 1.00 97.38 168 THR A N 1
ATOM 1331 C CA . THR A 1 168 ? -13.310 8.291 -0.369 1.00 97.38 168 THR A CA 1
ATOM 1332 C C . THR A 1 168 ? -13.339 8.851 1.057 1.00 97.38 168 THR A C 1
ATOM 1334 O O . THR A 1 168 ? -14.338 8.712 1.768 1.00 97.38 168 THR A O 1
ATOM 1337 N N . ALA A 1 169 ? -12.280 9.548 1.478 1.00 96.94 169 ALA A N 1
ATOM 1338 C CA . ALA A 1 169 ? -12.211 10.217 2.774 1.00 96.94 169 ALA A CA 1
ATOM 1339 C C . ALA A 1 169 ? -13.301 11.290 2.914 1.00 96.94 169 ALA A C 1
ATOM 1341 O O . ALA A 1 169 ? -14.008 11.313 3.925 1.00 96.94 169 ALA A O 1
ATOM 1342 N N . ARG A 1 170 ? -13.482 12.133 1.887 1.00 97.88 170 ARG A N 1
ATOM 1343 C CA . ARG A 1 170 ? -14.544 13.150 1.835 1.00 97.88 170 ARG A CA 1
ATOM 1344 C C . ARG A 1 170 ? -15.933 12.521 1.914 1.00 97.88 170 ARG A C 1
ATOM 1346 O O . ARG A 1 170 ? -16.734 12.949 2.741 1.00 97.88 170 ARG A O 1
ATOM 1353 N N . ALA A 1 171 ? -16.198 11.466 1.143 1.00 97.56 171 ALA A N 1
ATOM 1354 C CA . ALA A 1 171 ? -17.474 10.748 1.186 1.00 97.56 171 ALA A CA 1
ATOM 1355 C C . ALA A 1 171 ? -17.774 10.182 2.588 1.00 97.56 171 ALA A C 1
ATOM 1357 O O . ALA A 1 171 ? -18.872 10.356 3.115 1.00 97.56 171 ALA A O 1
ATOM 1358 N N . ARG A 1 172 ? -16.778 9.577 3.250 1.00 96.81 172 ARG A N 1
ATOM 1359 C CA . ARG A 1 172 ? -16.919 9.072 4.628 1.00 96.81 172 ARG A CA 1
ATOM 1360 C C . ARG A 1 172 ? -17.103 10.186 5.656 1.00 96.81 172 ARG A C 1
ATOM 1362 O O . ARG A 1 172 ? -17.844 10.001 6.620 1.00 96.81 172 ARG A O 1
ATOM 1369 N N . ALA A 1 173 ? -16.446 11.329 5.478 1.00 96.75 173 ALA A N 1
ATOM 1370 C CA . ALA A 1 173 ? -16.630 12.488 6.348 1.00 96.75 173 ALA A CA 1
ATOM 1371 C C . ALA A 1 173 ? -18.054 13.059 6.231 1.00 96.75 173 ALA A C 1
ATOM 1373 O O . ALA A 1 173 ? -18.687 13.319 7.255 1.00 96.75 173 ALA A O 1
ATOM 1374 N N . LEU A 1 174 ? -18.583 13.172 5.008 1.00 98.00 174 LEU A N 1
ATOM 1375 C CA . LEU A 1 174 ? -19.967 13.582 4.757 1.00 98.00 174 LEU A CA 1
ATOM 1376 C C . LEU A 1 174 ? -20.971 12.593 5.361 1.00 98.00 174 LEU A C 1
ATOM 1378 O O . LEU A 1 174 ? -21.902 13.021 6.038 1.00 98.00 174 LEU A O 1
ATOM 1382 N N . ALA A 1 175 ? -20.742 11.285 5.211 1.00 97.06 175 ALA A N 1
ATOM 1383 C CA . ALA A 1 175 ? -21.603 10.267 5.814 1.00 97.06 175 ALA A CA 1
ATOM 1384 C C . ALA A 1 175 ? -21.656 10.384 7.347 1.00 97.06 175 ALA A C 1
ATOM 1386 O O . ALA A 1 175 ? -22.730 10.379 7.943 1.00 97.06 175 ALA A O 1
ATOM 1387 N N . ARG A 1 176 ? -20.502 10.603 7.998 1.00 96.00 176 ARG A N 1
ATOM 1388 C CA . ARG A 1 176 ? -20.441 10.850 9.450 1.00 96.00 176 ARG A CA 1
ATOM 1389 C C . ARG A 1 176 ? -21.197 12.113 9.855 1.00 96.00 176 ARG A C 1
ATOM 1391 O O . ARG A 1 176 ? -21.916 12.081 10.850 1.00 96.00 176 ARG A O 1
ATOM 1398 N N . LYS A 1 177 ? -21.045 13.204 9.096 1.00 97.81 177 LYS A N 1
ATOM 1399 C CA . LYS A 1 177 ? -21.756 14.469 9.342 1.00 97.81 177 LYS A CA 1
ATOM 1400 C C . LYS A 1 177 ? -23.273 14.279 9.253 1.00 97.81 177 LYS A C 1
ATOM 1402 O O . LYS A 1 177 ? -23.996 14.780 10.106 1.00 97.81 177 LYS A O 1
ATOM 1407 N N . ASN A 1 178 ? -23.727 13.495 8.278 1.00 97.88 178 ASN A N 1
ATOM 1408 C CA . ASN A 1 178 ? -25.142 13.218 8.029 1.00 97.88 178 ASN A CA 1
ATOM 1409 C C . ASN A 1 178 ? -25.692 12.034 8.845 1.00 97.88 178 ASN A C 1
ATOM 1411 O O . ASN A 1 178 ? -26.863 11.698 8.707 1.00 97.88 178 ASN A O 1
ATOM 1415 N N . ARG A 1 179 ? -24.863 11.390 9.683 1.00 96.50 179 ARG A N 1
ATOM 1416 C CA . ARG A 1 179 ? -25.195 10.163 10.434 1.00 96.50 179 ARG A CA 1
ATOM 1417 C C . ARG A 1 179 ? -25.696 9.011 9.547 1.00 96.50 179 ARG A C 1
ATOM 1419 O O . ARG A 1 179 ? -26.453 8.163 10.012 1.00 96.50 179 ARG A O 1
ATOM 1426 N N . THR A 1 180 ? -25.265 8.957 8.289 1.00 96.81 180 THR A N 1
ATOM 1427 C CA . THR A 1 180 ? -25.568 7.843 7.383 1.00 96.81 180 THR A CA 1
ATOM 1428 C C . THR A 1 180 ? -24.528 6.723 7.527 1.00 96.81 180 THR A C 1
ATOM 1430 O O . THR A 1 180 ? -23.414 6.971 8.012 1.00 96.81 180 THR A O 1
ATOM 1433 N N . PRO A 1 181 ? -24.858 5.475 7.134 1.00 95.00 181 PRO A N 1
ATOM 1434 C CA . PRO A 1 181 ? -23.889 4.381 7.105 1.00 95.00 181 PRO A CA 1
ATOM 1435 C C . PRO A 1 181 ? -22.631 4.765 6.316 1.00 95.00 181 PRO A C 1
ATOM 1437 O O . PRO A 1 181 ? -22.718 5.428 5.280 1.00 95.00 181 PRO A O 1
ATOM 1440 N N . LEU A 1 182 ? -21.449 4.374 6.809 1.00 93.38 182 LEU A N 1
ATOM 1441 C CA . LEU A 1 182 ? -20.200 4.692 6.115 1.00 93.38 182 LEU A CA 1
ATOM 1442 C C . LEU A 1 182 ? -20.170 3.967 4.763 1.00 93.38 182 LEU A C 1
ATOM 1444 O O . LEU A 1 182 ? -20.329 2.746 4.748 1.00 93.38 182 LEU A O 1
ATOM 1448 N N . PRO A 1 183 ? -19.903 4.675 3.652 1.00 94.94 183 PRO A N 1
ATOM 1449 C CA . PRO A 1 183 ? -19.778 4.022 2.362 1.00 94.94 183 PRO A CA 1
ATOM 1450 C C . PRO A 1 183 ? -18.576 3.056 2.362 1.00 94.94 183 PRO A C 1
ATOM 1452 O O . PRO A 1 183 ? -17.524 3.378 2.953 1.00 94.94 183 PRO A O 1
ATOM 1455 N N . PRO A 1 184 ? -18.706 1.886 1.704 1.00 94.44 184 PRO A N 1
ATOM 1456 C CA . PRO A 1 184 ? -17.587 0.972 1.502 1.00 94.44 184 PRO A CA 1
ATOM 1457 C C . PRO A 1 184 ? -16.477 1.667 0.704 1.00 94.44 184 PRO A C 1
ATOM 1459 O O . PRO A 1 184 ? -16.731 2.614 -0.045 1.00 94.44 184 PRO A O 1
ATOM 1462 N N . ALA A 1 185 ? -15.227 1.243 0.902 1.00 94.44 185 ALA A N 1
ATOM 1463 C CA . ALA A 1 185 ? -14.142 1.737 0.061 1.00 94.44 185 ALA A CA 1
ATOM 1464 C C . ALA A 1 185 ? -14.324 1.169 -1.351 1.00 94.44 185 ALA A C 1
ATOM 1466 O O . ALA A 1 185 ? -14.517 -0.032 -1.516 1.00 94.44 185 ALA A O 1
ATOM 1467 N N . VAL A 1 186 ? -14.283 2.033 -2.362 1.00 95.00 186 VAL A N 1
ATOM 1468 C CA . VAL A 1 186 ? -14.279 1.590 -3.759 1.00 95.00 186 VAL A CA 1
ATOM 1469 C C . VAL A 1 186 ? -12.851 1.200 -4.111 1.00 95.00 186 VAL A C 1
ATOM 1471 O O . VAL A 1 186 ? -11.953 2.036 -3.980 1.00 95.00 186 VAL A O 1
ATOM 1474 N N . SER A 1 187 ? -12.643 -0.039 -4.554 1.00 95.19 187 SER A N 1
ATOM 1475 C CA . SER A 1 187 ? -11.314 -0.545 -4.888 1.00 95.19 187 SER A CA 1
ATOM 1476 C C . SER A 1 187 ? -10.679 0.237 -6.040 1.00 95.19 187 SER A C 1
ATOM 1478 O O . SER A 1 187 ? -11.297 0.467 -7.080 1.00 95.19 187 SER A O 1
ATOM 1480 N N . PHE A 1 188 ? -9.424 0.629 -5.864 1.00 95.00 188 PHE A N 1
ATOM 1481 C CA . PHE A 1 188 ? -8.571 1.179 -6.901 1.00 95.00 188 PHE A CA 1
ATOM 1482 C C . PHE A 1 188 ? -7.852 0.025 -7.601 1.00 95.00 188 PHE A C 1
ATOM 1484 O O . PHE A 1 188 ? -6.962 -0.605 -7.035 1.00 95.00 188 PHE A O 1
ATOM 1491 N N . LEU A 1 189 ? -8.249 -0.258 -8.841 1.00 93.69 189 LEU A N 1
ATOM 1492 C CA . LEU A 1 189 ? -7.703 -1.370 -9.625 1.00 93.69 189 LEU A CA 1
ATOM 1493 C C . LEU A 1 189 ? -6.427 -1.003 -10.402 1.00 93.69 189 LEU A C 1
ATOM 1495 O O . LEU A 1 189 ? -5.913 -1.840 -11.137 1.00 93.69 189 LEU A O 1
ATOM 1499 N N . GLY A 1 190 ? -5.903 0.215 -10.239 1.00 87.88 190 GLY A N 1
ATOM 1500 C CA . GLY A 1 190 ? -4.812 0.763 -11.047 1.00 87.88 190 GLY A CA 1
ATOM 1501 C C . GLY A 1 190 ? -5.301 1.733 -12.125 1.00 87.88 190 GLY A C 1
ATOM 1502 O O . GLY A 1 190 ? -6.505 1.926 -12.325 1.00 87.88 190 GLY A O 1
ATOM 1503 N N . LEU A 1 191 ? -4.353 2.369 -12.815 1.00 79.31 191 LEU A N 1
ATOM 1504 C CA . LEU A 1 191 ? -4.661 3.209 -13.968 1.00 79.31 191 LEU A CA 1
ATOM 1505 C C . LEU A 1 191 ? -5.227 2.364 -15.119 1.00 79.31 191 LEU A C 1
ATOM 1507 O O . LEU A 1 191 ? -4.723 1.287 -15.425 1.00 79.31 191 LEU A O 1
ATOM 1511 N N . HIS A 1 192 ? -6.272 2.883 -15.768 1.00 68.62 192 HIS A N 1
ATOM 1512 C CA . HIS A 1 192 ? -6.833 2.302 -16.994 1.00 68.62 192 HIS A CA 1
ATOM 1513 C C . HIS A 1 192 ? -6.026 2.688 -18.239 1.00 68.62 192 HIS A C 1
ATOM 1515 O O . HIS A 1 192 ? -6.214 2.087 -19.297 1.00 68.62 192 HIS A O 1
ATOM 1521 N N . SER A 1 193 ? -5.155 3.701 -18.140 1.00 60.78 193 SER A N 1
ATOM 1522 C CA . SER A 1 193 ? -4.200 3.994 -19.201 1.00 60.78 193 SER A CA 1
ATOM 1523 C C . SER A 1 193 ? -3.316 2.768 -19.375 1.00 60.78 193 SER A C 1
ATOM 1525 O O . SER A 1 193 ? -2.774 2.261 -18.392 1.00 60.78 193 SER A O 1
ATOM 1527 N N . ARG A 1 194 ? -3.250 2.269 -20.621 1.00 57.34 194 ARG A N 1
ATOM 1528 C CA . ARG A 1 194 ? -2.428 1.119 -21.009 1.00 57.34 194 ARG A CA 1
ATOM 1529 C C . ARG A 1 194 ? -1.099 1.233 -20.273 1.00 57.34 194 ARG A C 1
ATOM 1531 O O . ARG A 1 194 ? -0.409 2.239 -20.436 1.00 57.34 194 ARG A O 1
ATOM 1538 N N . THR A 1 195 ? -0.780 0.238 -19.446 1.00 59.03 195 THR A N 1
ATOM 1539 C CA . THR A 1 195 ? 0.589 0.028 -18.977 1.00 59.03 195 THR A CA 1
ATOM 1540 C C . THR A 1 195 ? 1.490 0.226 -20.195 1.00 59.03 195 THR A C 1
ATOM 1542 O O . THR A 1 195 ? 1.111 -0.279 -21.263 1.00 59.03 195 THR A O 1
ATOM 1545 N N . PRO A 1 196 ? 2.575 1.024 -20.098 1.00 64.25 196 PRO A N 1
ATOM 1546 C CA . PRO A 1 196 ? 3.454 1.258 -21.238 1.00 64.25 196 PRO A CA 1
ATOM 1547 C C . PRO A 1 196 ? 3.717 -0.089 -21.902 1.00 64.25 196 PRO A C 1
ATOM 1549 O O . PRO A 1 196 ? 3.986 -1.068 -21.201 1.00 64.25 196 PRO A O 1
ATOM 1552 N N . SER A 1 197 ? 3.437 -0.155 -23.211 1.00 61.94 197 SER A N 1
ATOM 1553 C CA . SER A 1 197 ? 3.405 -1.416 -23.955 1.00 61.94 197 SER A CA 1
ATOM 1554 C C . SER A 1 197 ? 4.659 -2.194 -23.600 1.00 61.94 197 SER A C 1
ATOM 1556 O O . SER A 1 197 ? 5.745 -1.632 -23.720 1.00 61.94 197 SER A O 1
ATOM 1558 N N . ALA A 1 198 ? 4.501 -3.426 -23.106 1.00 60.31 198 ALA A N 1
ATOM 1559 C CA . ALA A 1 198 ? 5.635 -4.243 -22.700 1.00 60.31 198 ALA A CA 1
ATOM 1560 C C . ALA A 1 198 ? 6.657 -4.221 -23.841 1.00 60.31 198 ALA A C 1
ATOM 1562 O O . ALA A 1 198 ? 6.309 -4.586 -24.966 1.00 60.31 198 ALA A O 1
ATOM 1563 N N . GLY A 1 199 ? 7.860 -3.706 -23.563 1.00 54.12 199 GLY A N 1
ATOM 1564 C CA . GLY A 1 199 ? 8.965 -3.696 -24.513 1.00 54.12 199 GLY A CA 1
ATOM 1565 C C . GLY A 1 199 ? 9.220 -5.139 -24.913 1.00 54.12 199 GLY A C 1
ATOM 1566 O O . GLY A 1 199 ? 9.711 -5.938 -24.115 1.00 54.12 199 GLY A O 1
ATOM 1567 N N . GLY A 1 200 ? 8.724 -5.503 -26.091 1.00 44.12 200 GLY A N 1
ATOM 1568 C CA . GLY A 1 200 ? 8.647 -6.875 -26.545 1.00 44.12 200 GLY A CA 1
ATOM 1569 C C . GLY A 1 200 ? 10.037 -7.435 -26.777 1.00 44.12 200 GLY A C 1
ATOM 1570 O O . GLY A 1 200 ? 10.595 -7.290 -27.853 1.00 44.12 200 GLY A O 1
ATOM 1571 N N . THR A 1 201 ? 10.541 -8.174 -25.801 1.00 43.88 201 THR A N 1
ATOM 1572 C CA . THR A 1 201 ? 11.096 -9.482 -26.120 1.00 43.88 201 THR A CA 1
ATOM 1573 C C . THR A 1 201 ? 10.036 -10.466 -25.674 1.00 43.88 201 THR A C 1
ATOM 1575 O O . THR A 1 201 ? 9.848 -10.702 -24.478 1.00 43.88 201 THR A O 1
ATOM 1578 N N . GLU A 1 202 ? 9.270 -10.989 -26.632 1.00 45.97 202 GLU A N 1
ATOM 1579 C CA . GLU A 1 202 ? 8.592 -12.258 -26.424 1.00 45.97 202 GLU A CA 1
ATOM 1580 C C . GLU A 1 202 ? 9.656 -13.191 -25.849 1.00 45.97 202 GLU A C 1
ATOM 1582 O O . GLU A 1 202 ? 10.599 -13.588 -26.534 1.00 45.97 202 GLU A O 1
ATOM 1587 N N . ARG A 1 203 ? 9.576 -13.489 -24.546 1.00 46.06 203 ARG A N 1
ATOM 1588 C CA . ARG A 1 203 ? 10.212 -14.700 -24.048 1.00 46.06 203 ARG A CA 1
ATOM 1589 C C . ARG A 1 203 ? 9.631 -15.763 -24.951 1.00 46.06 203 ARG A C 1
ATOM 1591 O O . ARG A 1 203 ? 8.416 -15.947 -24.887 1.00 46.06 203 ARG A O 1
ATOM 1598 N N . ALA A 1 204 ? 10.467 -16.374 -25.794 1.00 43.34 204 ALA A N 1
ATOM 1599 C CA . ALA A 1 204 ? 10.104 -17.569 -26.528 1.00 43.34 204 ALA A CA 1
ATOM 1600 C C . ALA A 1 204 ? 9.357 -18.433 -25.522 1.00 43.34 204 ALA A C 1
ATOM 1602 O O . ALA A 1 204 ? 9.922 -18.844 -24.501 1.00 43.34 204 ALA A O 1
ATOM 1603 N N . ALA A 1 205 ? 8.043 -18.531 -25.711 1.00 44.00 205 ALA A N 1
ATOM 1604 C CA . ALA A 1 205 ? 7.233 -19.429 -24.938 1.00 44.00 205 ALA A CA 1
ATOM 1605 C C . ALA A 1 205 ? 7.805 -20.777 -25.333 1.00 44.00 205 ALA A C 1
ATOM 1607 O O . ALA A 1 205 ? 7.507 -21.266 -26.419 1.00 44.00 205 ALA A O 1
ATOM 1608 N N . ASN A 1 206 ? 8.732 -21.294 -24.520 1.00 49.94 206 ASN A N 1
ATOM 1609 C CA . ASN A 1 206 ? 9.149 -22.674 -24.610 1.00 49.94 206 ASN A CA 1
ATOM 1610 C C . ASN A 1 206 ? 7.840 -23.432 -24.577 1.00 49.94 206 ASN A C 1
ATOM 1612 O O . ASN A 1 206 ? 7.089 -23.382 -23.598 1.00 49.94 206 ASN A O 1
ATOM 1616 N N . SER A 1 207 ? 7.539 -23.952 -25.755 1.00 43.94 207 SER A N 1
ATOM 1617 C CA . SER A 1 207 ? 6.339 -24.640 -26.133 1.00 43.94 207 SER A CA 1
ATOM 1618 C C . SER A 1 207 ? 5.960 -25.556 -24.989 1.00 43.94 207 SER A C 1
ATOM 1620 O O . SER A 1 207 ? 6.815 -26.212 -24.391 1.00 43.94 207 SER A O 1
ATOM 1622 N N . ALA A 1 208 ? 4.669 -25.587 -24.690 1.00 46.16 208 ALA A N 1
ATOM 1623 C CA . ALA A 1 208 ? 4.058 -26.638 -23.908 1.00 46.16 208 ALA A CA 1
ATOM 1624 C C . ALA A 1 208 ? 4.227 -27.972 -24.656 1.00 46.16 208 ALA A C 1
ATOM 1626 O O . ALA A 1 208 ? 3.276 -28.525 -25.196 1.00 46.16 208 ALA A O 1
ATOM 1627 N N . GLU A 1 209 ? 5.454 -28.475 -24.738 1.00 46.72 209 GLU A N 1
ATOM 1628 C CA . GLU A 1 209 ? 5.717 -29.842 -25.114 1.00 46.72 209 GLU A CA 1
ATOM 1629 C C . GLU A 1 209 ? 5.443 -30.666 -23.865 1.00 46.72 209 GLU A C 1
ATOM 1631 O O . GLU A 1 209 ? 6.060 -30.530 -22.806 1.00 46.72 209 GLU A O 1
ATOM 1636 N N . THR A 1 210 ? 4.372 -31.431 -23.978 1.00 53.06 210 THR A N 1
ATOM 1637 C CA . THR A 1 210 ? 3.785 -32.253 -22.937 1.00 53.06 210 THR A CA 1
ATOM 1638 C C . THR A 1 210 ? 4.707 -33.447 -22.688 1.00 53.06 210 THR A C 1
ATOM 1640 O O . THR A 1 210 ? 4.424 -34.557 -23.116 1.00 53.06 210 THR A O 1
ATOM 1643 N N . ALA A 1 211 ? 5.843 -33.236 -22.027 1.00 44.09 211 ALA A N 1
ATOM 1644 C CA . ALA A 1 211 ? 6.701 -34.322 -21.578 1.00 44.09 211 ALA A CA 1
ATOM 1645 C C . ALA A 1 211 ? 6.351 -34.644 -20.124 1.00 44.09 211 ALA A C 1
ATOM 1647 O O . ALA A 1 211 ? 6.777 -33.965 -19.190 1.00 44.09 211 ALA A O 1
ATOM 1648 N N . GLY A 1 212 ? 5.547 -35.692 -19.940 1.00 48.59 212 GLY A N 1
ATOM 1649 C CA . GLY A 1 212 ? 5.345 -36.369 -18.662 1.00 48.59 212 GLY A CA 1
ATOM 1650 C C . GLY A 1 212 ? 6.644 -37.000 -18.167 1.00 48.59 212 GLY A C 1
ATOM 1651 O O . GLY A 1 212 ? 6.785 -38.220 -18.160 1.00 48.59 212 GLY A O 1
ATOM 1652 N N . GLN A 1 213 ? 7.609 -36.175 -17.770 1.00 50.81 213 GLN A N 1
ATOM 1653 C CA . GLN A 1 213 ? 8.845 -36.639 -17.172 1.00 50.81 213 GLN A CA 1
ATOM 1654 C C . GLN A 1 213 ? 8.617 -36.773 -15.668 1.00 50.81 213 GLN A C 1
ATOM 1656 O O . GLN A 1 213 ? 8.675 -35.813 -14.901 1.00 50.81 213 GLN A O 1
ATOM 1661 N N . THR A 1 214 ? 8.280 -37.997 -15.271 1.00 53.25 214 THR A N 1
ATOM 1662 C CA . THR A 1 214 ? 8.223 -38.461 -13.889 1.00 53.25 214 THR A CA 1
ATOM 1663 C C . THR A 1 214 ? 9.506 -38.035 -13.184 1.00 53.25 214 THR A C 1
ATOM 1665 O O . THR A 1 214 ? 10.589 -38.508 -13.528 1.00 53.25 214 THR A O 1
ATOM 1668 N N . VAL A 1 215 ? 9.401 -37.122 -12.217 1.00 55.75 215 VAL A N 1
ATOM 1669 C CA . VAL A 1 215 ? 10.521 -36.782 -11.336 1.00 55.75 215 VAL A CA 1
ATOM 1670 C C . VAL A 1 215 ? 10.960 -38.090 -10.665 1.00 55.75 215 VAL A C 1
ATOM 1672 O O . VAL A 1 215 ? 10.135 -38.707 -9.984 1.00 55.75 215 VAL A O 1
ATOM 1675 N N . PRO A 1 216 ? 12.202 -38.569 -10.869 1.00 63.41 216 PRO A N 1
ATOM 1676 C CA . PRO A 1 216 ? 12.675 -39.748 -10.164 1.00 63.41 216 PRO A CA 1
ATOM 1677 C C . PRO A 1 216 ? 12.602 -39.470 -8.657 1.00 63.41 216 PRO A C 1
ATOM 1679 O O . PRO A 1 216 ? 12.938 -38.360 -8.230 1.00 63.41 216 PRO A O 1
ATOM 1682 N N . PRO A 1 217 ? 12.145 -40.432 -7.836 1.00 56.97 217 PRO A N 1
ATOM 1683 C CA . PRO A 1 217 ? 12.096 -40.248 -6.395 1.00 56.97 217 PRO A CA 1
ATOM 1684 C C . PRO A 1 217 ? 13.493 -39.864 -5.911 1.00 56.97 217 PRO A C 1
ATOM 1686 O O . PRO A 1 217 ? 14.462 -40.585 -6.147 1.00 56.97 217 PRO A O 1
ATOM 1689 N N . GLY A 1 218 ? 13.594 -38.695 -5.277 1.00 51.44 218 GLY A N 1
ATOM 1690 C CA . GLY A 1 218 ? 14.838 -38.172 -4.733 1.00 51.44 218 GLY A CA 1
ATOM 1691 C C . GLY A 1 218 ? 15.388 -39.104 -3.659 1.00 51.44 218 GLY A C 1
ATOM 1692 O O . GLY A 1 218 ? 15.065 -38.977 -2.480 1.00 51.44 218 GLY A O 1
ATOM 1693 N N . VAL A 1 219 ? 16.236 -40.041 -4.074 1.00 54.53 219 VAL A N 1
ATOM 1694 C CA . VAL A 1 219 ? 17.136 -40.785 -3.201 1.00 54.53 219 VAL A CA 1
ATOM 1695 C C . VAL A 1 219 ? 18.161 -39.778 -2.689 1.00 54.53 219 VAL A C 1
ATOM 1697 O O . VAL A 1 219 ? 19.048 -39.366 -3.430 1.00 54.53 219 VAL A O 1
ATOM 1700 N N . GLY A 1 220 ? 18.027 -39.344 -1.435 1.00 52.44 220 GLY A N 1
ATOM 1701 C CA . GLY A 1 220 ? 19.092 -38.573 -0.787 1.00 52.44 220 GLY A CA 1
ATOM 1702 C C . GLY A 1 220 ? 18.693 -37.436 0.146 1.00 52.44 220 GLY A C 1
ATOM 1703 O O . GLY A 1 220 ? 19.571 -36.652 0.504 1.00 52.44 220 GLY A O 1
ATOM 1704 N N . VAL A 1 221 ? 17.440 -37.327 0.607 1.00 45.38 221 VAL A N 1
ATOM 1705 C CA . VAL A 1 221 ? 17.179 -36.499 1.797 1.00 45.38 221 V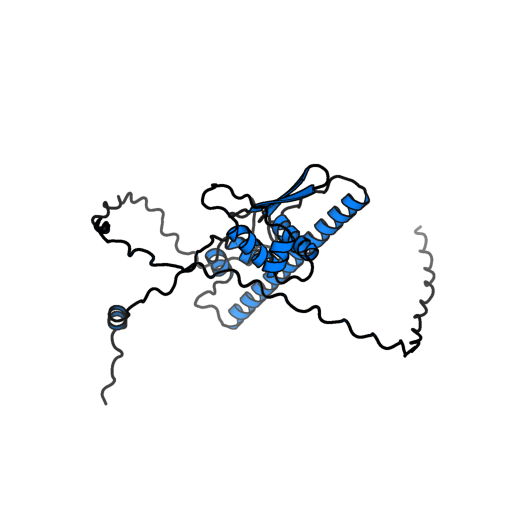AL A CA 1
ATOM 1706 C C . VAL A 1 221 ? 17.829 -37.207 2.983 1.00 45.38 221 VAL A C 1
ATOM 1708 O O . VAL A 1 221 ? 17.283 -38.164 3.527 1.00 45.38 221 VAL A O 1
ATOM 1711 N N . ARG A 1 222 ? 19.036 -36.764 3.354 1.00 52.22 222 ARG A N 1
ATOM 1712 C CA . ARG A 1 222 ? 19.696 -37.154 4.600 1.00 52.22 222 ARG A CA 1
ATOM 1713 C C . ARG A 1 222 ? 18.781 -36.734 5.747 1.00 52.22 222 ARG A C 1
ATOM 1715 O O . ARG A 1 222 ? 18.797 -35.580 6.168 1.00 52.22 222 ARG A O 1
ATOM 1722 N N . THR A 1 223 ? 17.965 -37.661 6.236 1.00 61.16 223 THR A N 1
ATOM 1723 C CA . THR A 1 223 ? 17.332 -37.536 7.546 1.00 61.16 223 THR A CA 1
ATOM 1724 C C . THR A 1 223 ? 18.440 -37.279 8.565 1.00 61.16 223 THR A C 1
ATOM 1726 O O . THR A 1 223 ? 19.371 -38.087 8.641 1.00 61.16 223 THR A O 1
ATOM 1729 N N . PRO A 1 224 ? 18.400 -36.170 9.323 1.00 60.41 224 PRO A N 1
ATOM 1730 C CA . PRO A 1 224 ? 19.328 -35.978 10.422 1.00 60.41 224 PRO A CA 1
ATOM 1731 C C . PRO A 1 224 ? 19.144 -37.128 11.412 1.00 60.41 224 PRO A C 1
ATOM 1733 O O . PRO A 1 224 ? 18.020 -37.474 11.778 1.00 60.41 224 PRO A O 1
ATOM 1736 N N . THR A 1 225 ? 20.256 -37.746 11.803 1.00 61.91 225 THR A N 1
ATOM 1737 C CA . THR A 1 225 ? 20.297 -38.869 12.736 1.00 61.91 225 THR A CA 1
ATOM 1738 C C . THR A 1 225 ? 19.501 -38.526 14.004 1.00 61.91 225 THR A C 1
ATOM 1740 O O . THR A 1 225 ? 19.794 -37.509 14.643 1.00 61.91 225 THR A O 1
ATOM 1743 N N . PRO A 1 226 ? 18.503 -39.336 14.400 1.00 54.38 226 PRO A N 1
ATOM 1744 C CA . PRO A 1 226 ? 17.802 -39.140 15.661 1.00 54.38 226 PRO A CA 1
ATOM 1745 C C . PRO A 1 226 ? 18.779 -39.453 16.799 1.00 54.38 226 PRO A C 1
ATOM 1747 O O . PRO A 1 226 ? 19.138 -40.606 17.014 1.00 54.38 226 PRO A O 1
ATOM 1750 N N . GLY A 1 227 ? 19.270 -38.423 17.492 1.00 57.41 227 GLY A N 1
ATOM 1751 C CA . GLY A 1 227 ? 20.209 -38.619 18.605 1.00 57.41 227 GLY A CA 1
ATOM 1752 C C . GLY A 1 227 ? 21.095 -37.433 18.990 1.00 57.41 227 GLY A C 1
ATOM 1753 O O . GLY A 1 227 ? 21.854 -37.538 19.950 1.00 57.41 227 GLY A O 1
ATOM 1754 N N . GLY A 1 228 ? 21.017 -36.295 18.295 1.00 50.69 228 GLY A N 1
ATOM 1755 C CA . GLY A 1 228 ? 21.723 -35.083 18.716 1.00 50.69 228 GLY A CA 1
ATOM 1756 C C . GLY A 1 228 ? 21.101 -34.483 19.979 1.00 50.69 228 GLY A C 1
ATOM 1757 O O . GLY A 1 228 ? 20.066 -33.827 19.902 1.00 50.69 228 GLY A O 1
ATOM 1758 N N . TYR A 1 229 ? 21.733 -34.709 21.133 1.00 58.34 229 TYR A N 1
ATOM 1759 C CA . TYR A 1 229 ? 21.420 -34.055 22.406 1.00 58.34 229 TYR A CA 1
ATOM 1760 C C . TYR A 1 229 ? 21.298 -32.535 22.215 1.00 58.34 229 TYR A C 1
ATOM 1762 O O . TYR A 1 229 ? 22.286 -31.849 21.951 1.00 58.34 229 TYR A O 1
ATOM 1770 N N . ALA A 1 230 ? 20.089 -31.997 22.383 1.00 58.09 230 ALA A N 1
ATOM 1771 C CA . ALA A 1 230 ? 19.907 -30.562 22.540 1.00 58.09 230 ALA A CA 1
ATOM 1772 C C . ALA A 1 230 ? 20.592 -30.137 23.855 1.00 58.09 230 ALA A C 1
ATOM 1774 O O . ALA A 1 230 ? 20.262 -30.686 24.912 1.00 58.09 230 ALA A O 1
ATOM 1775 N N . PRO A 1 231 ? 21.548 -29.192 23.840 1.00 63.12 231 PRO A N 1
ATOM 1776 C CA . PRO A 1 231 ? 22.182 -28.729 25.063 1.00 63.12 231 PRO A CA 1
ATOM 1777 C C . PRO A 1 231 ? 21.133 -28.083 25.973 1.00 63.12 231 PRO A C 1
ATOM 1779 O O . PRO A 1 231 ? 20.402 -27.177 25.570 1.00 63.12 231 PRO A O 1
ATOM 1782 N N . HIS A 1 232 ? 21.064 -28.554 27.219 1.00 53.69 232 HIS A N 1
ATOM 1783 C CA . HIS A 1 232 ? 20.206 -27.978 28.246 1.00 53.69 232 HIS A CA 1
ATOM 1784 C C . HIS A 1 232 ? 20.480 -26.475 28.383 1.00 53.69 232 HIS A C 1
ATOM 1786 O O . HIS A 1 232 ? 21.607 -26.055 28.659 1.00 53.69 232 HIS A O 1
ATOM 1792 N N . THR A 1 233 ? 19.439 -25.653 28.237 1.00 60.62 233 THR A N 1
ATOM 1793 C CA . THR A 1 233 ? 19.498 -24.214 28.505 1.00 60.62 233 THR A CA 1
ATOM 1794 C C . THR A 1 233 ? 19.778 -23.985 29.991 1.00 60.62 233 THR A C 1
ATOM 1796 O O . THR A 1 233 ? 18.881 -23.986 30.837 1.00 60.62 233 THR A O 1
ATOM 1799 N N . ARG A 1 234 ? 21.060 -23.821 30.315 1.00 57.53 234 ARG A N 1
ATOM 1800 C CA . ARG A 1 234 ? 21.581 -23.551 31.652 1.00 57.53 234 ARG A CA 1
ATOM 1801 C C . ARG A 1 234 ? 21.227 -22.120 32.074 1.00 57.53 234 ARG A C 1
ATOM 1803 O O . ARG A 1 234 ? 21.903 -21.169 31.713 1.00 57.53 234 ARG A O 1
ATOM 1810 N N . GLY A 1 235 ? 20.181 -21.997 32.888 1.00 46.72 235 GLY A N 1
ATOM 1811 C CA . GLY A 1 235 ? 20.096 -21.035 33.992 1.00 46.72 235 GLY A CA 1
ATOM 1812 C C . GLY A 1 235 ? 20.064 -19.538 33.660 1.00 46.72 235 GLY A C 1
ATOM 1813 O O . GLY A 1 235 ? 21.031 -18.826 33.920 1.00 46.72 235 GLY A O 1
ATOM 1814 N N . LEU A 1 236 ? 18.891 -19.016 33.295 1.00 51.16 236 LEU A N 1
ATOM 1815 C CA . LEU A 1 236 ? 18.558 -17.614 33.569 1.00 51.16 236 LEU A CA 1
ATOM 1816 C C . LEU A 1 236 ? 18.179 -17.480 35.051 1.00 51.16 236 LEU A C 1
ATOM 1818 O O . LEU A 1 236 ? 17.056 -17.763 35.473 1.00 51.16 236 LEU A O 1
ATOM 1822 N N . LYS A 1 237 ? 19.164 -17.078 35.861 1.00 55.03 237 LYS A N 1
ATOM 1823 C CA . LYS A 1 237 ? 18.968 -16.675 37.257 1.00 55.03 237 LYS A CA 1
ATOM 1824 C C . LYS A 1 237 ? 17.922 -15.557 37.308 1.00 55.03 237 LYS A C 1
ATOM 1826 O O . LYS A 1 237 ? 18.119 -14.490 36.733 1.00 55.03 237 LYS A O 1
ATOM 1831 N N . LYS A 1 238 ? 16.829 -15.797 38.038 1.00 53.44 238 LYS A N 1
ATOM 1832 C CA . LYS A 1 238 ? 15.858 -14.773 38.445 1.00 53.44 238 LYS A CA 1
ATOM 1833 C C . LYS A 1 238 ? 16.596 -13.684 39.228 1.00 53.44 238 LYS A C 1
ATOM 1835 O O . LYS A 1 238 ? 16.948 -13.891 40.389 1.00 53.44 238 LYS A O 1
ATOM 1840 N N . THR A 1 239 ? 16.838 -12.531 38.613 1.00 54.94 239 THR A N 1
ATOM 1841 C CA . THR A 1 239 ? 17.287 -11.346 39.342 1.00 54.94 239 THR A CA 1
ATOM 1842 C C . THR A 1 239 ? 16.111 -10.797 40.144 1.00 54.94 239 THR A C 1
ATOM 1844 O O . THR A 1 239 ? 15.029 -10.511 39.628 1.00 54.94 239 THR A O 1
ATOM 1847 N N . LYS A 1 240 ? 16.315 -10.742 41.462 1.00 55.28 240 LYS A N 1
ATOM 1848 C CA . LYS A 1 240 ? 15.400 -10.156 42.440 1.00 55.28 240 LYS A CA 1
ATOM 1849 C C . LYS A 1 240 ? 15.051 -8.720 42.034 1.00 55.28 240 LYS A C 1
ATOM 1851 O O . LYS A 1 240 ? 15.929 -7.926 41.710 1.00 55.28 240 LYS A O 1
ATOM 1856 N N . LYS A 1 241 ? 13.756 -8.402 42.122 1.00 52.66 241 LYS A N 1
ATOM 1857 C CA . LYS A 1 241 ? 13.202 -7.044 42.129 1.00 52.66 241 LYS A CA 1
ATOM 1858 C C . LYS A 1 241 ? 13.973 -6.171 43.127 1.00 52.66 241 LYS A C 1
ATOM 1860 O O . LYS A 1 241 ? 13.743 -6.287 44.328 1.00 52.66 241 LYS A O 1
ATOM 1865 N N . ASN A 1 242 ? 14.812 -5.266 42.633 1.00 48.31 242 ASN A N 1
ATOM 1866 C CA . ASN A 1 242 ? 15.225 -4.099 43.403 1.00 48.31 242 ASN A CA 1
ATOM 1867 C C . ASN A 1 242 ? 14.189 -2.997 43.185 1.00 48.31 242 ASN A C 1
ATOM 1869 O O . ASN A 1 242 ? 14.084 -2.383 42.126 1.00 48.31 242 ASN A O 1
ATOM 1873 N N . ASN A 1 243 ? 13.377 -2.815 44.220 1.00 53.53 243 ASN A N 1
ATOM 1874 C CA . ASN A 1 243 ? 12.404 -1.751 44.367 1.00 53.53 243 ASN A CA 1
ATOM 1875 C C . ASN A 1 243 ? 13.146 -0.443 44.686 1.00 53.53 243 ASN A C 1
ATOM 1877 O O . ASN A 1 243 ? 13.219 -0.021 45.839 1.00 53.53 243 ASN A O 1
ATOM 1881 N N . THR A 1 244 ? 13.756 0.179 43.677 1.00 49.09 244 THR A N 1
ATOM 1882 C CA . THR A 1 244 ? 14.384 1.493 43.836 1.00 49.09 244 THR A CA 1
ATOM 1883 C C . THR A 1 244 ? 13.304 2.564 43.732 1.00 49.09 244 THR A C 1
ATOM 1885 O O . THR A 1 244 ? 12.898 2.970 42.642 1.00 49.09 244 THR A O 1
ATOM 1888 N N . LYS A 1 245 ? 12.831 3.016 44.900 1.00 52.75 245 LYS A N 1
ATOM 1889 C CA . LYS A 1 245 ? 12.062 4.253 45.072 1.00 52.75 245 LYS A CA 1
ATOM 1890 C C . LYS A 1 245 ? 12.808 5.395 44.373 1.00 52.75 245 LYS A C 1
ATOM 1892 O O . LYS A 1 245 ? 13.859 5.824 44.842 1.00 52.75 245 LYS A O 1
ATOM 1897 N N . ARG A 1 246 ? 12.273 5.890 43.254 1.00 45.81 246 ARG A N 1
ATOM 1898 C CA . ARG A 1 246 ? 12.727 7.156 42.670 1.00 45.81 246 ARG A CA 1
ATOM 1899 C C . ARG A 1 246 ? 12.219 8.315 43.539 1.00 45.81 246 ARG A C 1
ATOM 1901 O O . ARG 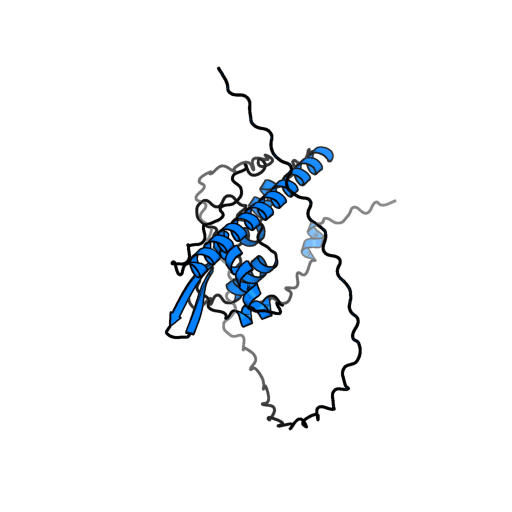A 1 246 ? 11.023 8.342 43.841 1.00 45.81 246 ARG A O 1
ATOM 1908 N N . PRO A 1 247 ? 13.080 9.266 43.933 1.00 57.41 247 PRO A N 1
ATOM 1909 C CA . PRO A 1 247 ? 12.644 10.476 44.612 1.00 57.41 247 PRO A CA 1
ATOM 1910 C C . PRO A 1 247 ? 11.812 11.340 43.657 1.00 57.41 247 PRO A C 1
ATOM 1912 O O . PRO A 1 247 ? 12.148 11.511 42.483 1.00 57.41 247 PRO A O 1
ATOM 1915 N N . ARG A 1 248 ? 10.695 11.867 44.173 1.00 49.47 248 ARG A N 1
ATOM 1916 C CA . ARG A 1 248 ? 9.881 12.894 43.516 1.00 49.47 248 ARG A CA 1
ATOM 1917 C C . ARG A 1 248 ? 10.753 14.132 43.31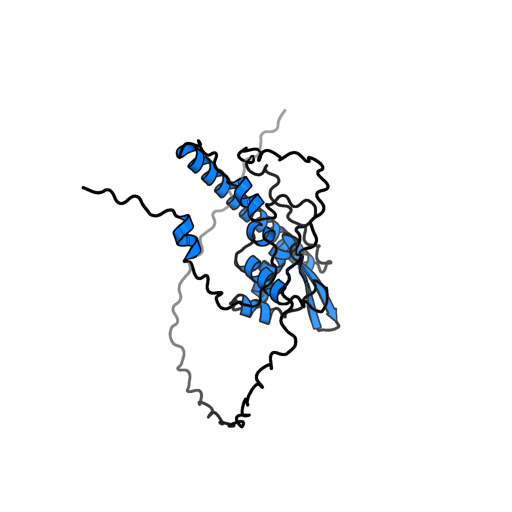1 1.00 49.47 248 ARG A C 1
ATOM 1919 O O . ARG A 1 248 ? 11.042 14.842 44.270 1.00 49.47 248 ARG A O 1
ATOM 1926 N N . LEU A 1 249 ? 11.152 14.387 42.067 1.00 55.25 249 LEU A N 1
ATOM 1927 C CA . LEU A 1 249 ? 11.705 15.675 41.671 1.00 55.25 249 LEU A CA 1
ATOM 1928 C C . LEU A 1 249 ? 10.594 16.724 41.770 1.00 55.25 249 LEU A C 1
ATOM 1930 O O . LEU A 1 249 ? 9.597 16.702 41.048 1.00 55.25 249 LEU A O 1
ATOM 1934 N N . ARG A 1 250 ? 10.786 17.580 42.768 1.00 56.03 250 ARG A N 1
ATOM 1935 C CA . ARG A 1 250 ? 10.084 18.818 43.076 1.00 56.03 250 ARG A CA 1
ATOM 1936 C C . ARG A 1 250 ? 10.061 19.691 41.817 1.00 56.03 250 ARG A C 1
ATOM 1938 O O . ARG A 1 250 ? 11.109 20.091 41.327 1.00 56.03 250 ARG A O 1
ATOM 1945 N N . ARG A 1 251 ? 8.864 19.931 41.275 1.00 51.34 251 ARG A N 1
ATOM 1946 C CA . ARG A 1 251 ? 8.623 20.929 40.226 1.00 51.34 251 ARG A CA 1
ATOM 1947 C C . ARG A 1 251 ? 8.925 22.300 40.827 1.00 51.34 251 ARG A C 1
ATOM 1949 O O . ARG A 1 251 ? 8.175 22.768 41.680 1.00 51.34 251 ARG A O 1
ATOM 1956 N N . GLU A 1 252 ? 10.049 22.875 40.425 1.00 52.69 252 GLU A N 1
ATOM 1957 C CA . GLU A 1 252 ? 10.350 24.282 40.644 1.00 52.69 252 GLU A CA 1
ATOM 1958 C C . GLU A 1 252 ? 9.481 25.168 39.751 1.00 52.69 252 GLU A C 1
ATOM 1960 O O . GLU A 1 252 ? 8.930 24.738 38.733 1.00 52.69 252 GLU A O 1
ATOM 1965 N N . ALA A 1 253 ? 9.307 26.386 40.245 1.00 51.03 253 ALA A N 1
ATOM 1966 C CA . ALA A 1 253 ? 8.359 27.396 39.832 1.00 51.03 253 ALA A CA 1
ATOM 1967 C C . ALA A 1 253 ? 8.540 27.856 38.378 1.00 51.03 253 ALA A C 1
ATOM 1969 O O . ALA A 1 253 ? 9.653 28.047 37.894 1.00 51.03 253 ALA A O 1
ATOM 1970 N N . SER A 1 254 ? 7.411 28.098 37.714 1.00 61.12 254 SER A N 1
ATOM 1971 C CA . SER A 1 254 ? 7.346 28.900 36.494 1.00 61.12 254 SER A CA 1
ATOM 1972 C C . SER A 1 254 ? 7.585 30.379 36.829 1.00 61.12 254 SER A C 1
ATOM 1974 O O . SER A 1 254 ? 6.900 30.892 37.717 1.00 61.12 254 SER A O 1
ATOM 1976 N N . PRO A 1 255 ? 8.497 31.079 36.134 1.00 70.50 255 PRO A N 1
ATOM 1977 C CA . PRO A 1 255 ? 8.550 32.537 36.159 1.00 70.50 255 PRO A CA 1
ATOM 1978 C C . PRO A 1 255 ? 7.394 33.161 35.347 1.00 70.50 255 PRO A C 1
ATOM 1980 O O . PRO A 1 255 ? 6.781 32.477 34.518 1.00 70.50 255 PRO A O 1
ATOM 1983 N N . PRO A 1 256 ? 7.062 34.438 35.623 1.00 59.91 256 PRO A N 1
ATOM 1984 C CA . PRO A 1 256 ? 5.869 35.107 35.119 1.00 59.91 256 PRO A CA 1
ATOM 1985 C C . PRO A 1 256 ? 5.985 35.529 33.651 1.00 59.91 256 PRO A C 1
ATOM 1987 O O . PRO A 1 256 ? 7.066 35.635 33.078 1.00 59.91 256 PRO A O 1
ATOM 1990 N N . ALA A 1 257 ? 4.810 35.756 33.071 1.00 58.38 257 ALA A N 1
ATOM 1991 C CA . ALA A 1 257 ? 4.589 36.231 31.719 1.00 58.38 257 ALA A CA 1
ATOM 1992 C C . ALA A 1 257 ? 5.158 37.640 31.494 1.00 58.38 257 ALA A C 1
ATOM 1994 O O . ALA A 1 257 ? 4.772 38.579 32.184 1.00 58.38 257 ALA A O 1
ATOM 1995 N N . GLU A 1 258 ? 5.976 37.788 30.455 1.00 49.81 258 GLU A N 1
ATOM 1996 C CA . GLU A 1 258 ? 6.309 39.069 29.835 1.00 49.81 258 GLU A CA 1
ATOM 1997 C C . GLU A 1 258 ? 6.277 38.913 28.313 1.00 49.81 258 GLU A C 1
ATOM 1999 O O . GLU A 1 258 ? 6.736 37.908 27.771 1.00 49.81 258 GLU A O 1
ATOM 2004 N N . GLY A 1 259 ? 5.737 39.922 27.626 1.00 53.88 259 GLY A N 1
ATOM 2005 C CA . GLY A 1 259 ? 5.943 40.096 26.188 1.00 53.88 259 GLY A CA 1
ATOM 2006 C C . GLY A 1 259 ? 4.684 40.093 25.330 1.00 53.88 259 GLY A C 1
ATOM 2007 O O . GLY A 1 259 ? 4.564 39.298 24.402 1.00 53.88 259 GLY A O 1
ATOM 2008 N N . LEU A 1 260 ? 3.771 41.031 25.600 1.00 54.81 260 LEU A N 1
ATOM 2009 C CA . LEU A 1 260 ? 2.885 41.586 24.577 1.00 54.81 260 LEU A CA 1
ATOM 2010 C C . LEU A 1 260 ? 3.740 42.086 23.398 1.00 54.81 260 LEU A C 1
ATOM 2012 O O . LEU A 1 260 ? 4.509 43.030 23.553 1.00 54.81 260 LEU A O 1
ATOM 2016 N N . LEU A 1 261 ? 3.552 41.515 22.212 1.00 56.19 261 LEU A N 1
ATOM 2017 C CA . LEU A 1 261 ? 3.885 42.178 20.954 1.00 56.19 261 LEU A CA 1
ATOM 2018 C C . LEU A 1 261 ? 2.748 41.917 19.970 1.00 56.19 261 LEU A C 1
ATOM 2020 O O . LEU A 1 261 ? 2.621 40.851 19.371 1.00 56.19 261 LEU A O 1
ATOM 2024 N N . GLN A 1 262 ? 1.873 42.919 19.887 1.00 51.81 262 GLN A N 1
ATOM 2025 C CA . GLN A 1 262 ? 0.853 43.060 18.861 1.00 51.81 262 GLN A CA 1
ATOM 2026 C C . GLN A 1 262 ? 1.542 43.099 17.496 1.00 51.81 262 GLN A C 1
ATOM 2028 O O . GLN A 1 262 ? 2.193 44.082 17.153 1.00 51.81 262 GLN A O 1
ATOM 2033 N N . GLN A 1 263 ? 1.382 42.043 16.701 1.00 55.53 263 GLN A N 1
ATOM 2034 C CA . GLN A 1 263 ? 1.561 42.147 15.260 1.00 55.53 263 GLN A CA 1
ATOM 2035 C C . GLN A 1 263 ? 0.196 42.411 14.635 1.00 55.53 263 GLN A C 1
ATOM 2037 O O . GLN A 1 263 ? -0.677 41.545 14.572 1.00 55.53 263 GLN A O 1
ATOM 2042 N N . VAL A 1 264 ? 0.030 43.665 14.223 1.00 55.88 264 VAL A N 1
ATOM 2043 C CA . VAL A 1 264 ? -1.036 44.152 13.357 1.00 55.88 264 VAL A CA 1
ATOM 2044 C C . VAL A 1 264 ? -0.952 43.360 12.053 1.00 55.88 264 VAL A C 1
ATOM 2046 O O . VAL A 1 264 ? -0.019 43.531 11.274 1.00 55.88 264 VAL A O 1
ATOM 2049 N N . THR A 1 265 ? -1.896 42.447 11.838 1.00 57.84 265 THR A N 1
ATOM 2050 C CA . THR A 1 265 ? -2.065 41.785 10.545 1.00 57.84 265 THR A CA 1
ATOM 2051 C C . THR A 1 265 ? -3.032 42.618 9.722 1.00 57.84 265 THR A C 1
ATOM 2053 O O . THR A 1 265 ? -4.225 42.699 10.003 1.00 57.84 265 THR A O 1
ATOM 2056 N N . SER A 1 266 ? -2.478 43.292 8.722 1.00 56.22 266 SER A N 1
ATOM 2057 C CA . SER A 1 266 ? -3.202 44.005 7.682 1.00 56.22 266 SER A CA 1
ATOM 2058 C C . SER A 1 266 ? -4.079 43.010 6.921 1.00 56.22 266 SER A C 1
ATOM 2060 O O . SER A 1 266 ? -3.576 42.119 6.236 1.00 56.22 266 SER A O 1
ATOM 2062 N N . THR A 1 267 ? -5.394 43.136 7.049 1.00 61.03 267 THR A N 1
ATOM 2063 C CA . THR A 1 267 ? -6.367 42.413 6.231 1.00 61.03 267 THR A CA 1
ATOM 2064 C C . THR A 1 267 ? -6.291 42.922 4.786 1.00 61.03 267 THR A C 1
ATOM 2066 O O . THR A 1 267 ? -6.427 44.127 4.566 1.00 61.03 267 THR A O 1
ATOM 2069 N N . PRO A 1 268 ? -6.095 42.053 3.777 1.00 66.25 268 PRO A N 1
ATOM 2070 C CA . PRO A 1 268 ? -6.183 42.468 2.385 1.00 66.25 268 PRO A CA 1
ATOM 2071 C C . PRO A 1 268 ? -7.642 42.785 2.030 1.00 66.25 268 PRO A C 1
ATOM 2073 O O . PRO A 1 268 ? -8.530 41.934 2.110 1.00 66.25 268 PRO A O 1
ATOM 2076 N N . VAL A 1 269 ? -7.875 44.040 1.646 1.00 76.31 269 VAL A N 1
ATOM 2077 C CA . VAL A 1 269 ? -9.134 44.534 1.083 1.00 76.31 269 VAL A CA 1
ATOM 2078 C C . VAL A 1 269 ? -9.423 43.758 -0.201 1.00 76.31 269 VAL A C 1
ATOM 2080 O O . VAL A 1 269 ? -8.660 43.811 -1.161 1.00 76.31 269 VAL A O 1
ATOM 2083 N N . THR A 1 270 ? -10.521 43.004 -0.202 1.00 76.38 270 THR A N 1
ATOM 2084 C CA . THR A 1 270 ? -11.033 42.329 -1.398 1.00 76.38 270 THR A CA 1
ATOM 2085 C C . THR A 1 270 ? -11.767 43.367 -2.254 1.00 76.38 270 THR A C 1
ATOM 2087 O O . THR A 1 270 ? -12.682 44.009 -1.731 1.00 76.38 270 THR A O 1
ATOM 2090 N N . PRO A 1 271 ? -11.390 43.581 -3.527 1.00 74.56 271 PRO A N 1
ATOM 2091 C CA . PRO A 1 271 ? -12.105 44.506 -4.397 1.00 74.56 271 PRO A CA 1
ATOM 2092 C C . PRO A 1 271 ? -13.517 43.979 -4.717 1.00 74.56 271 PRO A C 1
ATOM 2094 O O . PRO A 1 271 ? -13.721 42.763 -4.788 1.00 74.56 271 PRO A O 1
ATOM 2097 N N . PRO A 1 272 ? -14.504 44.877 -4.887 1.00 74.06 272 PRO A N 1
ATOM 2098 C CA . PRO A 1 272 ? -15.879 44.498 -5.183 1.00 74.06 272 PRO A CA 1
ATOM 2099 C C . PRO A 1 272 ? -15.997 43.817 -6.559 1.00 74.06 272 PRO A C 1
ATOM 2101 O O . PRO A 1 272 ? -15.214 44.110 -7.463 1.00 74.06 272 PRO A O 1
ATOM 2104 N N . PRO A 1 273 ? -16.977 42.913 -6.733 1.00 72.31 273 PRO A N 1
ATOM 2105 C CA . PRO A 1 273 ? -17.189 42.207 -7.989 1.00 72.31 273 PRO A CA 1
ATOM 2106 C C . PRO A 1 273 ? -17.627 43.169 -9.100 1.00 72.31 273 PRO A C 1
ATOM 2108 O O . PRO A 1 273 ? -18.622 43.881 -8.975 1.00 72.31 273 PRO A O 1
ATOM 2111 N N . GLU A 1 274 ? -16.874 43.145 -10.197 1.00 69.50 274 GLU A N 1
ATOM 2112 C CA . GLU A 1 274 ? -17.168 43.835 -11.451 1.00 69.50 274 GLU A CA 1
ATOM 2113 C C . GLU A 1 274 ? -18.534 43.391 -12.001 1.00 69.50 274 GLU A C 1
ATOM 2115 O O . GLU A 1 274 ? -18.813 42.198 -12.172 1.00 69.50 274 GLU A O 1
ATOM 2120 N N . ALA A 1 275 ? -19.406 44.366 -12.256 1.00 67.94 275 ALA A N 1
ATOM 2121 C CA . ALA A 1 275 ? -20.735 44.151 -12.801 1.00 67.94 275 ALA A CA 1
ATOM 2122 C C . ALA A 1 275 ? -20.644 43.547 -14.214 1.00 67.94 275 ALA A C 1
ATOM 2124 O O . ALA A 1 275 ? -20.171 44.184 -15.153 1.00 67.94 275 ALA A O 1
ATOM 2125 N N . ARG A 1 276 ? -21.123 42.307 -14.373 1.00 68.69 276 ARG A N 1
ATOM 2126 C CA . ARG A 1 276 ? -21.271 41.662 -15.685 1.00 68.69 276 ARG A CA 1
ATOM 2127 C C . ARG A 1 276 ? -22.338 42.384 -16.509 1.00 68.69 276 ARG A C 1
ATOM 2129 O O . ARG A 1 276 ? -23.492 42.463 -16.094 1.00 68.69 276 ARG A O 1
ATOM 2136 N N . ALA A 1 277 ? -21.943 42.859 -17.686 1.00 73.19 277 ALA A N 1
ATOM 2137 C CA . ALA A 1 277 ? -22.843 43.423 -18.684 1.00 73.19 277 ALA A CA 1
ATOM 2138 C C . ALA A 1 277 ? -23.850 42.370 -19.209 1.00 73.19 277 ALA A C 1
ATOM 2140 O O . ALA A 1 277 ? -23.496 41.192 -19.333 1.00 73.19 277 ALA A O 1
ATOM 2141 N N . PRO A 1 278 ? -25.096 42.769 -19.525 1.00 73.94 278 PRO A N 1
ATOM 2142 C CA . PRO A 1 278 ? -26.116 41.872 -20.060 1.00 73.94 278 PRO A CA 1
ATOM 2143 C C . PRO A 1 278 ? -25.813 41.455 -21.508 1.00 73.94 278 PRO A C 1
ATOM 2145 O O . PRO A 1 278 ? -25.407 42.265 -22.340 1.00 73.94 278 PRO A O 1
ATOM 2148 N N . LEU A 1 279 ? -26.036 40.171 -21.798 1.00 75.19 279 LEU A N 1
ATOM 2149 C CA . LEU A 1 279 ? -25.913 39.574 -23.130 1.00 75.19 279 LEU A CA 1
ATOM 2150 C C . LEU A 1 279 ? -26.974 40.143 -24.095 1.00 75.19 279 LEU A C 1
ATOM 2152 O O . LEU A 1 279 ? -28.118 40.343 -23.679 1.00 75.19 279 LEU A O 1
ATOM 2156 N N . PRO A 1 280 ? -26.642 40.364 -25.381 1.00 72.31 280 PRO A N 1
ATOM 2157 C CA . PRO A 1 280 ? -27.610 40.814 -26.373 1.00 72.31 280 PRO A CA 1
ATOM 2158 C C . PRO A 1 280 ? -28.625 39.710 -26.696 1.00 72.31 280 PRO A C 1
ATOM 2160 O O . PRO A 1 280 ? -28.269 38.557 -26.949 1.00 72.31 280 PRO A O 1
ATOM 2163 N N . ALA A 1 281 ? -29.903 40.089 -26.702 1.00 65.19 281 ALA A N 1
ATOM 2164 C CA . ALA A 1 281 ? -31.007 39.238 -27.118 1.00 65.19 281 ALA A CA 1
ATOM 2165 C C . ALA A 1 281 ? -30.843 38.839 -28.592 1.00 65.19 281 ALA A C 1
ATOM 2167 O O . ALA A 1 281 ? -30.717 39.696 -29.469 1.00 65.19 281 ALA A O 1
ATOM 2168 N N . SER A 1 282 ? -30.841 37.533 -28.853 1.00 68.12 282 SER A N 1
ATOM 2169 C CA . SER A 1 282 ? -30.895 36.993 -30.213 1.00 68.12 282 SER A CA 1
ATOM 2170 C C . SER A 1 282 ? -32.315 37.157 -30.760 1.00 68.12 282 SER A C 1
ATOM 2172 O O . SER A 1 282 ? -33.277 36.809 -30.074 1.00 68.12 282 SER A O 1
ATOM 2174 N N . ARG A 1 283 ? -32.420 37.743 -31.956 1.00 68.38 283 ARG A N 1
ATOM 2175 C CA . ARG A 1 283 ? -33.640 37.794 -32.773 1.00 68.38 283 ARG A CA 1
ATOM 2176 C C . ARG A 1 283 ? -33.846 36.482 -33.513 1.00 68.38 283 ARG A C 1
ATOM 2178 O O . ARG A 1 283 ? -32.818 35.874 -33.886 1.00 68.38 283 ARG A O 1
#

Foldseek 3Di:
DDDDDPPDVVVVVVVDPDDDDDDDDDFQAFVCLVQQLADPLLSQLLVVLRVQDDPVPPFQKDWDDLVVSCVSSVHPDSVVVVLSVLLCQQQVQWDWDWDDDDPDITIMIRGDNFGDPLAPTQRDVVSVCQLLPDDPPQPPVNSVVSVVVLVVQSVVSNVVSVVLSVVLVVQQVVCVVVVHPRDRRHHDSTDPPPSRPRPDPPPPPPDPPPDPPPDPPDPDPPDPDPDPDDPPPPDPDPDDDDPDDDDPDDDDDDDDDDDDDDDDDDDDDDDDDDDDDDDDDDD

Sequence (283 aa):
MSTHVPDDPTVLDHTLEISLGRRAPFTQVGDWVLLSGADSDARTLYWALSAHLNASRDDNEVWPGLLTLARILGLKKPENVSKYILQLEVIGAVDVIRSSTGLVRRNRYIVHQTPPVGYRGPRSMADWYALNRANADEPPEERDAREATFDSWLTATRQTLKEHCERTARARALARKNRTPLPPAVSFLGLHSRTPSAGGTERAANSAETAGQTVPPGVGVRTPTPGGYAPHTRGLKKTKKNNTKRPRLRREASPPAEGLLQQVTSTPVTPPPEARAPLPASR

pLDDT: mean 80.58, std 18.74, range [43.34, 98.56]